Protein AF-A0A354Q698-F1 (afdb_monomer)

Structure (mmCIF, N/CA/C/O backbone):
data_AF-A0A354Q698-F1
#
_entry.id   AF-A0A354Q698-F1
#
loop_
_atom_site.group_PDB
_atom_site.id
_atom_site.type_symbol
_atom_site.label_atom_id
_atom_site.label_alt_id
_atom_site.label_comp_id
_atom_site.label_asym_id
_atom_site.label_entity_id
_atom_site.label_seq_id
_atom_site.pdbx_PDB_ins_code
_atom_site.Cartn_x
_atom_site.Cartn_y
_atom_site.Cartn_z
_atom_site.occupancy
_atom_site.B_iso_or_equiv
_atom_site.auth_seq_id
_atom_site.auth_comp_id
_atom_site.auth_asym_id
_atom_site.auth_atom_id
_atom_site.pdbx_PDB_model_num
ATOM 1 N N . ASN A 1 1 ? -22.440 -27.238 11.039 1.00 68.12 1 ASN A N 1
ATOM 2 C CA . ASN A 1 1 ? -21.129 -27.179 10.366 1.00 68.12 1 ASN A CA 1
ATOM 3 C C . ASN A 1 1 ? -21.172 -26.035 9.348 1.00 68.12 1 ASN A C 1
ATOM 5 O O . ASN A 1 1 ? -21.869 -26.179 8.350 1.00 68.12 1 ASN A O 1
ATOM 9 N N . PRO A 1 2 ? -20.559 -24.876 9.639 1.00 67.12 2 PRO A N 1
ATOM 10 C CA . PRO A 1 2 ? -20.656 -23.671 8.806 1.00 67.12 2 PRO A CA 1
ATOM 11 C C . PRO A 1 2 ? -20.076 -23.861 7.396 1.00 67.12 2 PRO A C 1
ATOM 13 O O . PRO A 1 2 ? -20.655 -23.354 6.442 1.00 67.12 2 PRO A O 1
ATOM 16 N N . LEU A 1 3 ? -19.031 -24.686 7.236 1.00 65.94 3 LEU A N 1
ATOM 17 C CA . LEU A 1 3 ? -18.494 -25.073 5.923 1.00 65.94 3 LEU A CA 1
ATOM 18 C C . LEU A 1 3 ? -19.561 -25.745 5.053 1.00 65.94 3 LEU A C 1
ATOM 20 O O . LEU A 1 3 ? -19.762 -25.379 3.899 1.00 65.94 3 LEU A O 1
ATOM 24 N N . LEU A 1 4 ? -20.270 -26.714 5.636 1.00 72.44 4 LEU A N 1
ATOM 25 C CA . LEU A 1 4 ? -21.332 -27.450 4.958 1.00 72.44 4 LEU A CA 1
ATOM 26 C C . LEU A 1 4 ? -22.454 -26.503 4.522 1.00 72.44 4 LEU A C 1
ATOM 28 O O . LEU A 1 4 ? -22.925 -26.607 3.398 1.00 72.44 4 LEU A O 1
ATOM 32 N N . TRP A 1 5 ? -22.843 -25.548 5.372 1.00 72.75 5 TRP A N 1
ATOM 33 C CA . TRP A 1 5 ? -23.867 -24.557 5.034 1.00 72.75 5 TRP A CA 1
ATOM 34 C C . TRP A 1 5 ? -23.431 -23.604 3.920 1.00 72.75 5 TRP A C 1
ATOM 36 O O . TRP A 1 5 ? -24.229 -23.342 3.026 1.00 72.75 5 TRP A O 1
ATOM 46 N N . SER A 1 6 ? -22.176 -23.147 3.911 1.00 67.81 6 SER A N 1
ATOM 47 C CA . SER A 1 6 ? -21.632 -22.325 2.821 1.00 67.81 6 SER A CA 1
ATOM 48 C C . SER A 1 6 ? -21.590 -23.086 1.495 1.00 67.81 6 SER A C 1
ATOM 50 O O . SER A 1 6 ? -21.972 -22.541 0.460 1.00 67.81 6 SER A O 1
ATOM 52 N N . ILE A 1 7 ? -21.186 -24.361 1.524 1.00 71.06 7 ILE A N 1
ATOM 53 C CA . ILE A 1 7 ? -21.183 -25.238 0.344 1.00 71.06 7 ILE A CA 1
ATOM 54 C C . ILE A 1 7 ? -22.618 -25.481 -0.143 1.00 71.06 7 ILE A C 1
ATOM 56 O O . ILE A 1 7 ? -22.879 -25.375 -1.338 1.00 71.06 7 ILE A O 1
ATOM 60 N N . LEU A 1 8 ? -23.562 -25.756 0.762 1.00 75.00 8 LEU A N 1
ATOM 61 C CA . LEU A 1 8 ? -24.971 -25.984 0.429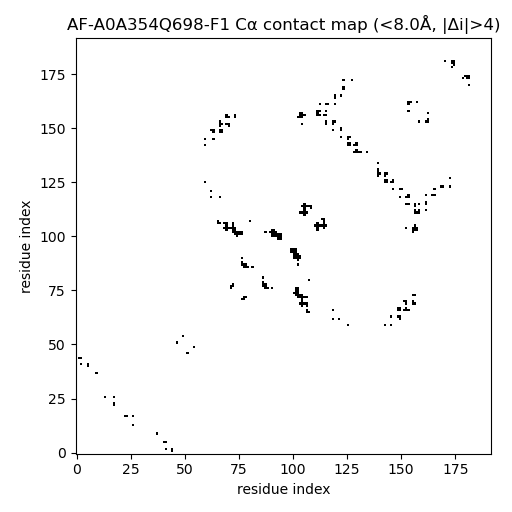 1.00 75.00 8 LEU A CA 1
ATOM 62 C C . LEU A 1 8 ? -25.652 -24.727 -0.122 1.00 75.00 8 LEU A C 1
ATOM 64 O O . LEU A 1 8 ? -26.345 -24.818 -1.131 1.00 75.00 8 LEU A O 1
ATOM 68 N N . PHE A 1 9 ? -25.436 -23.561 0.494 1.00 75.56 9 PHE A N 1
ATOM 69 C CA . PHE A 1 9 ? -25.956 -22.281 0.008 1.00 75.56 9 PHE A CA 1
ATOM 70 C C . PHE A 1 9 ? -25.432 -21.980 -1.393 1.00 75.56 9 PHE A C 1
ATOM 72 O O . PHE A 1 9 ? -26.188 -21.599 -2.282 1.00 75.56 9 PHE A O 1
ATOM 79 N N . PHE A 1 10 ? -24.141 -22.205 -1.609 1.00 69.44 10 PHE A N 1
ATOM 80 C CA . PHE A 1 10 ? -23.531 -21.982 -2.902 1.00 69.44 10 PHE A CA 1
ATOM 81 C C . PHE A 1 10 ? -24.000 -22.993 -3.962 1.00 69.44 10 PHE A C 1
ATOM 83 O O . PHE A 1 10 ? -24.302 -22.588 -5.081 1.00 69.44 10 PHE A O 1
ATOM 90 N N . MET A 1 11 ? -24.141 -24.280 -3.619 1.00 69.06 11 MET A N 1
ATOM 91 C CA . MET A 1 11 ? -24.754 -25.268 -4.516 1.00 69.06 11 MET A CA 1
ATOM 92 C C . MET A 1 11 ? -26.194 -24.880 -4.860 1.00 69.06 11 MET A C 1
ATOM 94 O O . MET A 1 11 ? -26.570 -24.932 -6.027 1.00 69.06 11 MET A O 1
ATOM 98 N N . ALA A 1 12 ? -26.980 -24.423 -3.883 1.00 75.19 12 ALA A N 1
ATOM 99 C CA . ALA A 1 12 ? -28.339 -23.947 -4.113 1.00 75.19 12 ALA A CA 1
ATOM 100 C C . ALA A 1 12 ? -28.368 -22.709 -5.023 1.00 75.19 12 ALA A C 1
ATOM 102 O O . ALA A 1 12 ? -29.171 -22.660 -5.950 1.00 75.19 12 ALA A O 1
ATOM 103 N N . ALA A 1 13 ? -27.467 -21.743 -4.822 1.00 71.62 13 ALA A N 1
ATOM 104 C CA . ALA A 1 13 ? -27.355 -20.553 -5.664 1.00 71.62 13 ALA A CA 1
ATOM 105 C C . ALA A 1 13 ? -26.894 -20.883 -7.093 1.00 71.62 13 ALA A C 1
ATOM 107 O O . ALA A 1 13 ? -27.419 -20.316 -8.048 1.00 71.62 13 ALA A O 1
ATOM 108 N N . ALA A 1 14 ? -25.959 -21.823 -7.260 1.00 68.06 14 ALA A N 1
ATOM 109 C CA . ALA A 1 14 ? -25.499 -22.285 -8.568 1.00 68.06 14 ALA A CA 1
ATOM 110 C C . ALA A 1 14 ? -26.601 -23.047 -9.322 1.00 68.06 14 ALA A C 1
ATOM 112 O O . ALA A 1 14 ? -26.811 -22.801 -10.508 1.00 68.06 14 ALA A O 1
ATOM 113 N N . VAL A 1 15 ? -27.351 -23.914 -8.632 1.00 68.62 15 VAL A N 1
ATOM 114 C CA . VAL A 1 15 ? -28.515 -24.617 -9.198 1.00 68.62 15 VAL A CA 1
ATOM 115 C C . VAL A 1 15 ? -29.622 -23.628 -9.563 1.00 68.62 15 VAL A C 1
ATOM 117 O O . VAL A 1 15 ? -30.158 -23.698 -10.662 1.00 68.62 15 VAL A O 1
ATOM 120 N N . LEU A 1 16 ? -29.933 -22.667 -8.689 1.00 69.00 16 LEU A N 1
ATOM 121 C CA . LEU A 1 16 ? -30.958 -21.651 -8.941 1.00 69.00 16 LEU A CA 1
ATOM 122 C C . LEU A 1 16 ? -30.559 -20.714 -10.088 1.00 69.00 16 LEU A C 1
ATOM 124 O O . LEU A 1 16 ? -31.382 -20.402 -10.942 1.00 69.00 16 LEU A O 1
ATOM 128 N N . SER A 1 17 ? -29.282 -20.337 -10.170 1.00 63.34 17 SER A N 1
ATOM 129 C CA . SER A 1 17 ? -28.746 -19.607 -11.319 1.00 63.34 17 SER A CA 1
ATOM 130 C C . SER A 1 17 ? -28.807 -20.432 -12.604 1.00 63.34 17 SER A C 1
ATOM 132 O O . SER A 1 17 ? -29.047 -19.856 -13.660 1.00 63.34 17 SER A O 1
ATOM 134 N N . GLY A 1 18 ? -28.589 -21.748 -12.534 1.00 61.66 18 GLY A N 1
ATOM 135 C CA . GLY A 1 18 ? -28.692 -22.652 -13.679 1.00 61.66 18 GLY A CA 1
ATOM 136 C C . GLY A 1 18 ? -30.129 -22.840 -14.166 1.00 61.66 18 GLY A C 1
ATOM 137 O O . GLY A 1 18 ? -30.358 -22.849 -15.368 1.00 61.66 18 GLY A O 1
ATOM 138 N N . LEU A 1 19 ? -31.102 -22.910 -13.251 1.00 67.12 19 LEU A N 1
ATOM 139 C CA . LEU A 1 19 ? -32.534 -23.003 -13.572 1.00 67.12 19 LEU A CA 1
ATOM 140 C C . LEU A 1 19 ? -33.084 -21.731 -14.234 1.00 67.12 19 LEU A C 1
ATOM 142 O O . LEU A 1 19 ? -34.042 -21.799 -14.998 1.00 67.12 19 LEU A O 1
ATOM 146 N N . LEU A 1 20 ? -32.500 -20.571 -13.924 1.00 69.44 20 LEU A N 1
ATOM 147 C CA . LEU A 1 20 ? -32.924 -19.273 -14.456 1.00 69.44 20 LEU A CA 1
ATOM 148 C C . LEU A 1 20 ? -32.210 -18.879 -15.759 1.00 69.44 20 LEU A C 1
ATOM 150 O O . LEU A 1 20 ? -32.550 -17.847 -16.336 1.00 69.44 20 LEU A O 1
ATOM 154 N N . ASN A 1 21 ? -31.219 -19.651 -16.216 1.00 62.91 21 ASN A N 1
ATOM 155 C CA . ASN A 1 21 ? -30.351 -19.270 -17.329 1.00 62.91 21 ASN A CA 1
ATOM 156 C C . ASN A 1 21 ? -30.400 -20.301 -18.469 1.00 62.91 21 ASN A C 1
ATOM 158 O O . ASN A 1 21 ? -30.449 -21.502 -18.235 1.00 62.91 21 ASN A O 1
ATOM 162 N N . ALA A 1 22 ? -30.366 -19.838 -19.720 1.00 60.56 22 ALA A N 1
ATOM 163 C CA . ALA A 1 22 ? -30.765 -20.634 -20.890 1.00 60.56 22 ALA A CA 1
ATOM 164 C C . ALA A 1 22 ? -29.766 -21.724 -21.357 1.00 60.56 22 ALA A C 1
ATOM 166 O O . ALA A 1 22 ? -30.077 -22.471 -22.279 1.00 60.56 22 ALA A O 1
ATOM 167 N N . TYR A 1 23 ? -28.569 -21.820 -20.766 1.00 55.94 23 TYR A N 1
ATOM 168 C CA . TYR A 1 23 ? -27.486 -22.695 -21.244 1.00 55.94 23 TYR A CA 1
ATOM 169 C C . TYR A 1 23 ? -27.226 -23.868 -20.292 1.00 55.94 23 TYR A C 1
ATOM 171 O O . TYR A 1 23 ? -26.399 -23.758 -19.400 1.00 55.94 23 TYR A O 1
ATOM 179 N N . GLU A 1 24 ? -27.907 -24.999 -20.476 1.00 56.12 24 GLU A N 1
ATOM 180 C CA . GLU A 1 24 ? -28.019 -26.099 -19.494 1.00 56.12 24 GLU A CA 1
ATOM 181 C C . GLU A 1 24 ? -26.712 -26.838 -19.100 1.00 56.12 24 GLU A C 1
ATOM 183 O O . GLU A 1 24 ? -26.696 -27.512 -18.070 1.00 56.12 24 GLU A O 1
ATOM 188 N N . THR A 1 25 ? -25.597 -26.712 -19.836 1.00 53.34 25 THR A N 1
ATOM 189 C CA . THR A 1 25 ? -24.391 -27.556 -19.626 1.00 53.34 25 THR A CA 1
ATOM 190 C C . THR A 1 25 ? -23.082 -26.821 -19.307 1.00 53.34 25 THR A C 1
ATOM 192 O O . THR A 1 25 ? -22.099 -27.471 -18.948 1.00 53.34 25 THR A O 1
ATOM 195 N N . GLU A 1 26 ? -23.028 -25.487 -19.362 1.00 55.59 26 GLU A N 1
ATOM 196 C CA . GLU A 1 26 ? -21.803 -24.722 -19.038 1.00 55.59 26 GLU A CA 1
ATOM 197 C C . GLU A 1 26 ? -21.591 -24.496 -17.527 1.00 55.59 26 GLU A C 1
ATOM 199 O O . GLU A 1 26 ? -20.538 -24.025 -17.099 1.00 55.59 26 GLU A O 1
ATOM 204 N N . HIS A 1 27 ? -22.546 -24.877 -16.679 1.00 57.53 27 HIS A N 1
ATOM 205 C CA . HIS A 1 27 ? -22.604 -24.454 -15.271 1.00 57.53 27 HIS A CA 1
ATOM 206 C C . HIS A 1 27 ? -21.523 -25.065 -14.362 1.00 57.53 27 HIS A C 1
ATOM 208 O O . HIS A 1 27 ? -21.006 -24.394 -13.467 1.00 57.53 27 HIS A O 1
ATOM 214 N N . LEU A 1 28 ? -21.098 -26.310 -14.617 1.00 56.25 28 LEU A N 1
ATOM 215 C CA . LEU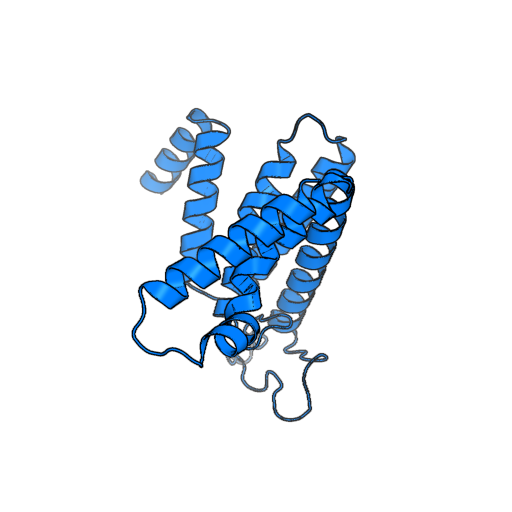 A 1 28 ? -19.938 -26.907 -13.931 1.00 56.25 28 LEU A CA 1
ATOM 216 C C . LEU A 1 28 ? -18.607 -26.293 -14.402 1.00 56.25 28 LEU A C 1
ATOM 218 O O . LEU A 1 28 ? -17.648 -26.220 -13.633 1.00 56.25 28 LEU A O 1
ATOM 222 N N . MET A 1 29 ? -18.535 -25.784 -15.635 1.00 58.03 29 MET A N 1
ATOM 223 C CA . MET A 1 29 ? -17.391 -24.982 -16.087 1.00 58.03 29 MET A CA 1
ATOM 224 C C . MET A 1 29 ?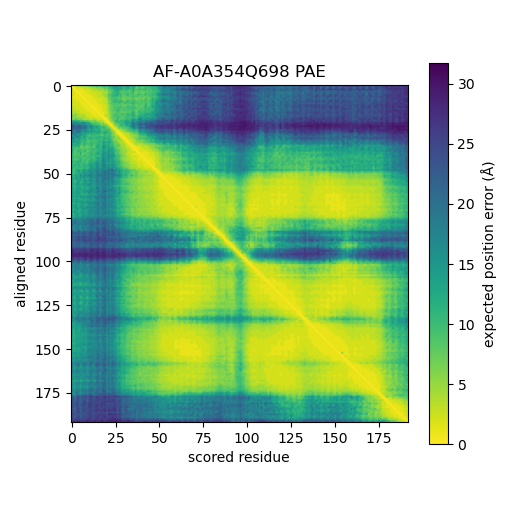 -17.443 -23.551 -15.537 1.00 58.03 29 MET A C 1
ATOM 226 O O . MET A 1 29 ? -16.388 -22.988 -15.224 1.00 58.03 29 MET A O 1
ATOM 230 N N . ALA A 1 30 ? -18.641 -22.998 -15.328 1.00 60.09 30 ALA A N 1
ATOM 231 C CA . ALA A 1 30 ? -18.855 -21.727 -14.644 1.00 60.09 30 ALA A CA 1
ATOM 232 C C . ALA A 1 30 ? -18.336 -21.777 -13.197 1.00 60.09 30 ALA A C 1
ATOM 234 O O . ALA A 1 30 ? -17.797 -20.793 -12.703 1.00 60.09 30 ALA A O 1
ATOM 235 N N . LEU A 1 31 ? -18.404 -22.933 -12.531 1.00 58.97 31 LEU A N 1
ATOM 236 C CA . LEU A 1 31 ? -17.793 -23.162 -11.214 1.00 58.97 31 LEU A CA 1
ATOM 237 C C . LEU A 1 31 ? -16.264 -23.027 -11.231 1.00 58.97 31 LEU A C 1
ATOM 239 O O . LEU A 1 31 ? -15.687 -22.377 -10.359 1.00 58.97 31 LEU A O 1
ATOM 243 N N . ARG A 1 32 ? -15.605 -23.582 -12.257 1.00 61.59 32 ARG A N 1
ATOM 244 C CA . ARG A 1 32 ? -14.153 -23.439 -12.460 1.00 61.59 32 ARG A CA 1
ATOM 245 C C . ARG A 1 32 ? -13.757 -21.986 -12.731 1.00 61.59 32 ARG A C 1
ATOM 247 O O . ARG A 1 32 ? -12.709 -21.544 -12.270 1.00 61.59 32 ARG A O 1
ATOM 254 N N . THR A 1 33 ? -14.567 -21.242 -13.480 1.00 62.66 33 THR A N 1
ATOM 255 C CA . THR A 1 33 ? -14.280 -19.839 -13.833 1.00 62.66 33 THR A CA 1
ATOM 256 C C . THR A 1 33 ? -14.651 -18.855 -12.721 1.00 62.66 33 THR A C 1
ATOM 258 O O . THR A 1 33 ? -13.935 -17.874 -12.521 1.00 62.66 33 THR A O 1
ATOM 261 N N . ASN A 1 34 ? -15.686 -19.145 -11.930 1.00 67.25 34 ASN A N 1
ATOM 262 C CA . ASN A 1 34 ? -16.191 -18.284 -10.858 1.00 67.25 34 ASN A CA 1
ATOM 263 C C . ASN A 1 34 ? -15.747 -18.718 -9.454 1.00 67.25 34 ASN A C 1
ATOM 265 O O . ASN A 1 34 ? -16.360 -18.324 -8.463 1.00 67.25 34 ASN A O 1
ATOM 269 N N . TRP A 1 35 ? -14.647 -19.469 -9.332 1.00 68.69 35 TRP A N 1
ATOM 270 C CA . TRP A 1 35 ? -14.072 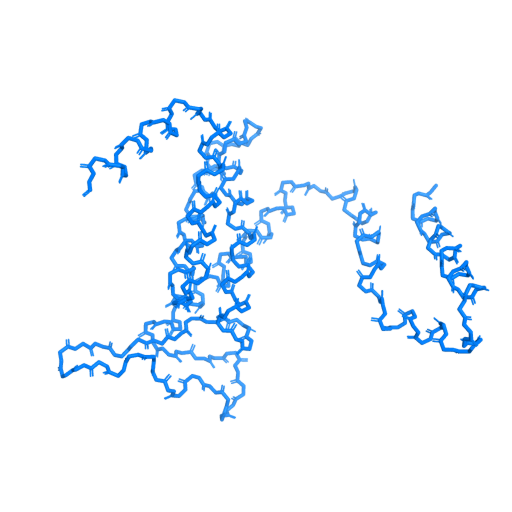-19.866 -8.036 1.00 68.69 35 TRP A CA 1
ATOM 271 C C . TRP A 1 35 ? -13.825 -18.671 -7.094 1.00 68.69 35 TRP A C 1
ATOM 273 O O . TRP A 1 35 ? -13.849 -18.811 -5.875 1.00 68.69 35 TRP A O 1
ATOM 283 N N . ARG A 1 36 ? -13.653 -17.466 -7.653 1.00 72.19 36 ARG A N 1
ATOM 284 C CA . ARG A 1 36 ? -13.525 -16.205 -6.909 1.00 72.19 36 ARG A CA 1
ATOM 285 C C . ARG A 1 36 ? -14.780 -15.821 -6.116 1.00 72.19 36 ARG A C 1
ATOM 287 O O . ARG A 1 36 ? -14.645 -15.076 -5.158 1.00 72.19 36 ARG A O 1
ATOM 294 N N . LEU A 1 37 ? -15.968 -16.314 -6.482 1.00 71.69 37 LEU A N 1
ATOM 295 C CA . LEU A 1 37 ? -17.207 -16.134 -5.706 1.00 71.69 37 LEU A CA 1
ATOM 296 C C . LEU A 1 37 ? -17.274 -17.088 -4.506 1.00 71.69 37 LEU A C 1
ATOM 298 O O . LEU A 1 37 ? -17.845 -16.753 -3.475 1.00 71.69 37 LEU A O 1
ATOM 302 N N . LEU A 1 38 ? -16.661 -18.266 -4.638 1.00 69.81 38 LEU A N 1
ATOM 303 C CA . LEU A 1 38 ? -16.529 -19.259 -3.572 1.00 69.81 38 LEU A CA 1
ATOM 304 C C . LEU A 1 38 ? -15.452 -18.890 -2.559 1.00 69.81 38 LEU A C 1
ATOM 306 O O . LEU A 1 38 ? -15.579 -19.192 -1.373 1.00 69.81 38 LEU A O 1
ATOM 310 N N . LEU A 1 39 ? -14.386 -18.251 -3.037 1.00 73.88 39 LEU A N 1
ATOM 311 C CA . LEU A 1 39 ? -13.205 -17.956 -2.243 1.00 73.88 39 LEU A CA 1
ATOM 312 C C . LEU A 1 39 ? -13.519 -17.190 -0.941 1.00 73.88 39 LEU A C 1
ATOM 314 O O . LEU A 1 39 ? -13.025 -17.629 0.091 1.00 73.88 39 LEU A O 1
ATOM 318 N N . PRO A 1 40 ? -14.358 -16.131 -0.914 1.00 74.62 40 PRO A N 1
ATOM 319 C CA . PRO A 1 40 ? -14.693 -15.422 0.320 1.00 74.62 40 PRO A CA 1
ATOM 320 C C . PRO A 1 40 ? -15.425 -16.301 1.336 1.00 74.62 40 PRO A C 1
ATOM 322 O O . PRO A 1 40 ? -15.171 -16.182 2.527 1.00 74.62 40 PRO A O 1
ATOM 325 N N . LEU A 1 41 ? -16.305 -17.201 0.879 1.00 74.00 41 LEU A N 1
ATOM 326 C CA . LEU A 1 41 ? -17.065 -18.108 1.749 1.00 74.00 41 LEU A CA 1
ATOM 327 C C . LEU A 1 41 ? -16.168 -19.193 2.354 1.00 74.00 41 LEU A C 1
ATOM 329 O O . LEU A 1 41 ? -16.289 -19.511 3.535 1.00 74.00 41 LEU A O 1
ATOM 333 N N . LEU A 1 42 ? -15.256 -19.743 1.550 1.00 73.75 42 LEU A N 1
ATOM 334 C CA . LEU A 1 42 ? -14.253 -20.708 2.003 1.00 73.75 42 LEU A CA 1
ATOM 335 C C . LEU A 1 42 ? -13.259 -20.061 2.968 1.00 73.75 42 LEU A C 1
ATOM 337 O O . LEU A 1 42 ? -12.996 -20.610 4.036 1.00 73.75 42 LEU A O 1
ATOM 341 N N . LEU A 1 43 ? -12.761 -18.872 2.620 1.00 76.62 43 LEU A N 1
ATOM 342 C CA . LEU A 1 43 ? -11.888 -18.087 3.485 1.00 76.62 43 LEU A CA 1
ATOM 343 C C . LEU A 1 43 ? -12.586 -17.743 4.795 1.00 76.62 43 LEU A C 1
ATOM 345 O O . LEU A 1 43 ? -11.974 -17.935 5.828 1.00 76.62 43 LEU A O 1
ATOM 349 N N . ALA A 1 44 ? -13.852 -17.316 4.793 1.00 75.69 44 ALA A N 1
ATOM 350 C CA . ALA A 1 44 ? -14.569 -16.979 6.024 1.00 75.69 44 ALA A CA 1
ATOM 351 C C . ALA A 1 44 ? -14.614 -18.144 7.026 1.00 75.69 44 ALA A C 1
ATOM 353 O O . ALA A 1 44 ? -14.525 -17.921 8.227 1.00 75.69 44 ALA A O 1
ATOM 354 N N . VAL A 1 45 ? -14.718 -19.383 6.539 1.00 76.06 45 VAL A N 1
ATOM 355 C CA . VAL A 1 45 ? -14.703 -20.569 7.405 1.00 76.06 45 VAL A CA 1
ATOM 356 C C . VAL A 1 45 ? -13.291 -20.904 7.873 1.00 76.06 45 VAL A C 1
ATOM 358 O O . VAL A 1 45 ? -13.102 -21.170 9.052 1.00 76.06 45 VAL A O 1
ATOM 361 N N . ILE A 1 46 ? -12.301 -20.866 6.978 1.00 78.75 46 ILE A N 1
ATOM 362 C CA . ILE A 1 46 ? -10.896 -21.126 7.337 1.00 78.75 46 ILE A CA 1
ATOM 363 C C . ILE A 1 46 ? -10.388 -20.075 8.334 1.00 78.75 46 ILE A C 1
ATOM 365 O O . ILE A 1 46 ? -9.645 -20.398 9.251 1.00 78.75 46 ILE A O 1
ATOM 369 N N . LEU A 1 47 ? -10.805 -18.823 8.157 1.00 79.12 47 LEU A N 1
ATOM 370 C CA . LEU A 1 47 ? -10.418 -17.686 8.982 1.00 79.12 47 LEU A CA 1
ATOM 371 C C . LEU A 1 47 ? -11.132 -17.654 10.336 1.00 79.12 47 LEU A C 1
ATOM 373 O O . LEU A 1 47 ? -10.638 -16.981 11.229 1.00 79.12 47 LEU A O 1
ATOM 377 N N . ALA A 1 48 ? -12.248 -18.372 10.512 1.00 79.75 48 ALA A N 1
ATOM 378 C CA . ALA A 1 48 ? -13.000 -18.372 11.770 1.00 79.75 48 ALA A CA 1
ATOM 379 C C . ALA A 1 48 ? -12.200 -18.947 12.951 1.00 79.75 48 ALA A C 1
ATOM 381 O O . ALA A 1 48 ? -12.423 -18.550 14.091 1.00 79.75 48 ALA A O 1
ATOM 382 N N . ASP A 1 49 ? -11.266 -19.856 12.663 1.00 81.94 49 ASP A N 1
ATOM 383 C CA . ASP A 1 49 ? -10.415 -20.509 13.662 1.00 81.94 49 ASP A CA 1
ATOM 384 C C . ASP A 1 49 ? -8.996 -19.905 13.717 1.00 81.94 49 ASP A C 1
ATOM 386 O O . ASP A 1 49 ? -8.143 -20.387 14.464 1.00 81.94 49 ASP A O 1
ATOM 390 N N . ILE A 1 50 ? -8.712 -18.876 12.907 1.00 85.25 50 ILE A N 1
ATOM 391 C CA . ILE A 1 50 ? -7.393 -18.241 12.818 1.00 85.25 50 ILE A CA 1
ATOM 392 C C . ILE A 1 50 ? -7.369 -16.985 13.685 1.00 85.25 50 ILE A C 1
ATOM 394 O O . ILE A 1 50 ? -8.298 -16.183 13.676 1.00 85.25 50 ILE A O 1
ATOM 398 N N . ASP A 1 51 ? -6.258 -16.788 14.391 1.00 86.62 51 ASP A N 1
ATOM 399 C CA . ASP A 1 51 ? -6.006 -15.557 15.128 1.00 86.62 51 ASP A CA 1
ATOM 400 C C . ASP A 1 51 ? -5.961 -14.349 14.173 1.00 86.62 51 ASP A C 1
ATOM 402 O O . ASP A 1 51 ? -5.098 -14.244 13.293 1.00 86.62 51 ASP A O 1
ATOM 406 N N . GLU A 1 52 ? -6.927 -13.441 14.332 1.00 83.31 52 GLU A N 1
ATOM 407 C CA . GLU A 1 52 ? -7.090 -12.273 13.464 1.00 83.31 52 GLU A CA 1
ATOM 408 C C . GLU A 1 52 ? -5.862 -11.350 13.506 1.00 83.31 52 GLU A C 1
ATOM 410 O O . GLU A 1 52 ? -5.462 -10.803 12.475 1.00 83.31 52 GLU A O 1
ATOM 415 N N . GLU A 1 53 ? -5.231 -11.188 14.674 1.00 83.56 53 GLU A N 1
ATOM 416 C CA . GLU A 1 53 ? -4.056 -10.329 14.852 1.00 83.56 53 GLU A CA 1
ATOM 417 C C . GLU A 1 53 ? -2.839 -10.887 14.111 1.00 83.56 53 GLU A C 1
ATOM 419 O O . GLU A 1 53 ? -2.152 -10.147 13.392 1.00 83.56 53 GLU A O 1
ATOM 424 N N . GLN A 1 54 ? -2.610 -12.194 14.201 1.00 86.69 54 GLN A N 1
ATOM 425 C CA . GLN A 1 54 ? -1.549 -12.874 13.473 1.00 86.69 54 GLN A CA 1
ATOM 426 C C . GLN A 1 54 ? -1.792 -12.823 11.962 1.00 86.69 54 GLN A C 1
ATOM 428 O O . GLN A 1 54 ? -0.869 -12.507 11.204 1.00 86.69 54 GLN A O 1
ATOM 433 N N . LEU A 1 55 ? -3.024 -13.080 11.514 1.00 88.75 55 LEU A N 1
ATOM 434 C CA . LEU A 1 55 ? -3.398 -13.002 10.102 1.00 88.75 55 LEU A CA 1
ATOM 435 C C . LEU A 1 55 ? -3.107 -11.615 9.523 1.00 88.75 55 LEU A C 1
ATOM 437 O O . LEU A 1 55 ? -2.456 -11.492 8.481 1.00 88.75 55 LEU A O 1
ATOM 441 N N . LEU A 1 56 ? -3.584 -10.570 10.199 1.00 88.50 56 LEU A N 1
ATOM 442 C CA . LEU A 1 56 ? -3.400 -9.187 9.769 1.00 88.50 56 LEU A CA 1
ATOM 443 C C . LEU A 1 56 ? -1.928 -8.784 9.796 1.00 88.50 56 LEU A C 1
ATOM 445 O O . LEU A 1 56 ? -1.464 -8.128 8.866 1.00 88.50 56 LEU A O 1
ATOM 449 N N . SER A 1 57 ? -1.174 -9.225 10.803 1.00 88.19 57 SER A N 1
ATOM 450 C CA . SER A 1 57 ? 0.268 -8.977 10.891 1.00 88.19 57 SER A CA 1
ATOM 451 C C . SER A 1 57 ? 1.026 -9.601 9.717 1.00 88.19 57 SER A C 1
ATOM 453 O O . SER A 1 57 ? 1.850 -8.933 9.089 1.00 88.19 57 SER A O 1
ATOM 455 N N . VAL A 1 58 ? 0.715 -10.852 9.361 1.00 91.88 58 VAL A N 1
ATOM 456 C CA . VAL A 1 58 ? 1.301 -11.523 8.189 1.00 91.88 58 VAL A CA 1
ATOM 457 C C . VAL A 1 58 ? 0.913 -10.792 6.905 1.00 91.88 58 VAL A C 1
ATOM 459 O O . VAL A 1 58 ? 1.776 -10.500 6.073 1.00 91.88 58 VAL A O 1
ATOM 462 N N . PHE A 1 59 ? -0.364 -10.440 6.755 1.00 92.88 59 PHE A N 1
ATOM 463 C CA . PHE A 1 59 ? -0.851 -9.698 5.596 1.00 92.88 59 PHE A CA 1
ATOM 464 C C . PHE A 1 59 ? -0.146 -8.340 5.445 1.00 92.88 59 PHE A C 1
ATOM 466 O O . PHE A 1 59 ? 0.351 -8.024 4.363 1.00 92.88 59 PHE A O 1
ATOM 473 N N . PHE A 1 60 ? -0.018 -7.562 6.521 1.00 93.75 60 PHE A N 1
ATOM 474 C CA . PHE A 1 60 ? 0.690 -6.279 6.507 1.00 93.75 60 PHE A CA 1
ATOM 475 C C . PHE A 1 60 ? 2.186 -6.433 6.252 1.00 93.75 60 PHE A C 1
ATOM 477 O O . PHE A 1 60 ? 2.761 -5.595 5.556 1.00 93.75 60 PHE A O 1
ATOM 484 N N . GLY A 1 61 ? 2.797 -7.522 6.720 1.00 94.75 61 GLY A N 1
ATOM 485 C CA . GLY A 1 61 ? 4.158 -7.897 6.344 1.00 94.75 61 GLY A CA 1
ATOM 486 C C . GLY A 1 61 ? 4.308 -8.058 4.829 1.00 94.75 61 GLY A C 1
ATOM 487 O O . GLY A 1 61 ? 5.195 -7.451 4.228 1.00 94.75 61 GLY A O 1
ATOM 488 N N . PHE A 1 62 ? 3.402 -8.790 4.173 1.00 95.56 62 PHE A N 1
ATOM 489 C CA . PHE A 1 62 ? 3.416 -8.918 2.710 1.00 95.56 62 PHE A CA 1
ATOM 490 C C . PHE A 1 62 ? 3.172 -7.587 1.997 1.00 95.56 62 PHE A C 1
ATOM 492 O O . PHE A 1 62 ? 3.878 -7.269 1.039 1.00 95.56 62 PHE A O 1
ATOM 499 N N . VAL A 1 63 ? 2.215 -6.785 2.468 1.00 96.25 63 VAL A N 1
ATOM 500 C CA . VAL A 1 63 ? 1.945 -5.450 1.910 1.00 96.25 63 VAL A CA 1
ATOM 501 C C . VAL A 1 63 ? 3.185 -4.553 2.015 1.00 96.25 63 VAL A C 1
ATOM 503 O O . VAL A 1 63 ? 3.532 -3.873 1.047 1.00 96.25 63 VAL A O 1
ATOM 506 N N . MET A 1 64 ? 3.898 -4.593 3.144 1.00 96.75 64 MET A N 1
ATOM 507 C CA . MET A 1 64 ? 5.160 -3.877 3.340 1.00 96.75 64 MET A CA 1
ATOM 508 C C . MET A 1 64 ? 6.226 -4.334 2.340 1.00 96.75 64 MET A C 1
ATOM 510 O O . MET A 1 64 ? 6.827 -3.490 1.680 1.00 96.75 64 MET A O 1
ATOM 514 N N . LEU A 1 65 ? 6.441 -5.645 2.183 1.00 96.06 65 LEU A N 1
ATOM 515 C CA . LEU A 1 65 ? 7.429 -6.189 1.241 1.00 96.06 65 LEU A CA 1
ATOM 516 C C . LEU A 1 65 ? 7.122 -5.797 -0.210 1.00 96.06 65 LEU A C 1
ATOM 518 O O . LEU A 1 65 ? 8.014 -5.358 -0.937 1.00 96.06 65 LEU A O 1
ATOM 522 N N . ILE A 1 66 ? 5.854 -5.900 -0.616 1.00 94.94 66 ILE A N 1
ATOM 523 C CA . ILE A 1 66 ? 5.386 -5.483 -1.945 1.00 94.94 66 ILE A CA 1
ATOM 524 C C . ILE A 1 66 ? 5.641 -3.986 -2.159 1.00 94.94 66 ILE A C 1
ATOM 526 O O . ILE A 1 66 ? 6.103 -3.591 -3.232 1.00 94.94 66 ILE A O 1
ATOM 530 N N . SER A 1 67 ? 5.376 -3.164 -1.140 1.00 96.44 67 SER A N 1
ATOM 531 C CA . SER A 1 67 ? 5.611 -1.720 -1.189 1.00 96.44 67 SER A CA 1
ATOM 532 C C . SER A 1 67 ? 7.100 -1.378 -1.298 1.00 96.44 67 SER A C 1
ATOM 534 O O . SER A 1 67 ? 7.494 -0.614 -2.178 1.00 96.44 67 SER A O 1
ATOM 536 N N . ILE A 1 68 ? 7.951 -1.996 -0.470 1.00 96.56 68 ILE A N 1
ATOM 537 C CA . ILE A 1 68 ? 9.414 -1.832 -0.522 1.00 96.56 68 ILE A CA 1
ATOM 538 C C . ILE A 1 68 ? 9.937 -2.184 -1.909 1.00 96.56 68 ILE A C 1
ATOM 540 O O . ILE A 1 68 ? 10.728 -1.433 -2.475 1.00 96.56 68 ILE A O 1
ATOM 544 N N . TYR A 1 69 ? 9.466 -3.289 -2.484 1.00 95.06 69 TYR A N 1
ATOM 545 C CA . TYR A 1 69 ? 9.888 -3.686 -3.818 1.00 95.06 69 TYR A CA 1
ATOM 546 C C . TYR A 1 69 ? 9.492 -2.652 -4.884 1.00 95.06 69 TYR A C 1
ATOM 548 O O . TYR A 1 69 ? 10.312 -2.301 -5.731 1.00 95.06 69 TYR A O 1
ATOM 556 N N . GLY A 1 70 ? 8.282 -2.089 -4.807 1.00 93.31 70 GLY A N 1
ATOM 557 C CA . GLY A 1 70 ? 7.870 -0.994 -5.688 1.00 93.31 70 GLY A CA 1
ATOM 558 C C . GLY A 1 70 ? 8.680 0.296 -5.495 1.00 93.31 70 GLY A C 1
ATOM 559 O O . GLY A 1 70 ? 8.968 0.981 -6.475 1.00 93.31 70 GLY A O 1
ATOM 560 N N . ILE A 1 71 ? 9.103 0.610 -4.266 1.00 94.81 71 ILE A N 1
ATOM 561 C CA . ILE A 1 71 ? 9.990 1.750 -3.969 1.00 94.81 71 ILE A CA 1
ATOM 562 C C . ILE A 1 71 ? 11.382 1.526 -4.571 1.00 94.81 71 ILE A C 1
ATOM 564 O O . ILE A 1 71 ? 11.933 2.424 -5.205 1.00 94.81 71 ILE A O 1
ATOM 568 N N . ILE A 1 72 ? 11.944 0.323 -4.422 1.00 92.94 72 ILE A N 1
ATOM 569 C CA . ILE A 1 72 ? 13.228 -0.038 -5.038 1.00 92.94 72 ILE A CA 1
ATOM 570 C C . ILE A 1 72 ? 13.126 0.086 -6.561 1.00 92.94 72 ILE A C 1
ATOM 572 O O . ILE A 1 72 ? 13.986 0.721 -7.172 1.00 92.94 72 ILE A O 1
ATOM 576 N N . GLN A 1 73 ? 12.060 -0.449 -7.167 1.00 91.81 73 GLN A N 1
ATOM 577 C CA . GLN A 1 73 ? 11.793 -0.310 -8.602 1.00 91.81 73 GLN A CA 1
ATOM 578 C C . GLN A 1 73 ? 11.756 1.154 -9.041 1.00 91.81 73 GLN A C 1
ATOM 580 O O . GLN A 1 73 ? 12.349 1.479 -10.062 1.00 91.81 73 GLN A O 1
ATOM 585 N N . TYR A 1 74 ? 11.116 2.038 -8.274 1.00 90.62 74 TYR A N 1
ATOM 586 C CA . TYR A 1 74 ? 11.030 3.461 -8.604 1.00 90.62 74 TYR A CA 1
ATOM 587 C C . TYR A 1 74 ? 12.403 4.133 -8.740 1.00 90.62 74 TYR A C 1
ATOM 589 O O . TYR A 1 74 ? 12.624 4.867 -9.703 1.00 90.62 74 TYR A O 1
ATOM 597 N N . PHE A 1 75 ? 13.331 3.850 -7.818 1.00 89.12 75 PHE A N 1
ATOM 598 C CA . PHE A 1 75 ? 14.665 4.464 -7.813 1.00 89.12 75 PHE A CA 1
ATOM 599 C C . PHE A 1 75 ? 15.686 3.767 -8.715 1.00 89.12 75 PHE A C 1
ATOM 601 O O . PHE A 1 75 ? 16.602 4.415 -9.210 1.00 89.12 75 PHE A O 1
ATOM 608 N N . THR A 1 76 ? 15.579 2.449 -8.882 1.00 86.06 76 THR A N 1
ATOM 609 C CA . THR A 1 76 ? 16.634 1.638 -9.523 1.00 86.06 76 THR A CA 1
ATOM 610 C C . THR A 1 76 ? 16.220 1.027 -10.856 1.00 86.06 76 THR A C 1
ATOM 612 O O . THR A 1 76 ? 17.076 0.560 -11.600 1.00 86.06 76 THR A O 1
ATOM 615 N N . GLY A 1 77 ? 14.918 0.960 -11.141 1.00 83.00 77 GLY A N 1
ATOM 616 C CA . GLY A 1 77 ? 14.375 0.180 -12.253 1.00 83.00 77 GLY A CA 1
ATOM 617 C C . GLY A 1 77 ? 14.500 -1.341 -12.075 1.00 83.00 77 GLY A C 1
ATOM 618 O O . GLY A 1 77 ? 14.153 -2.083 -12.990 1.00 83.00 77 GLY A O 1
ATOM 619 N N . ALA A 1 78 ? 14.975 -1.832 -10.921 1.00 84.62 78 ALA A N 1
ATOM 620 C CA . ALA A 1 78 ? 15.264 -3.249 -10.718 1.00 84.62 78 ALA A CA 1
ATOM 621 C C . ALA A 1 78 ? 13.999 -4.124 -10.762 1.00 84.62 78 ALA A C 1
ATOM 623 O O . ALA A 1 78 ? 13.151 -4.073 -9.873 1.00 84.62 78 ALA A O 1
ATOM 624 N N . ASP A 1 79 ? 13.899 -4.990 -11.771 1.00 84.56 79 ASP A N 1
ATOM 625 C CA . ASP A 1 79 ? 12.753 -5.881 -11.987 1.00 84.56 79 ASP A CA 1
ATOM 626 C C . ASP A 1 79 ? 13.170 -7.363 -11.902 1.00 84.56 79 ASP A C 1
ATOM 628 O O . ASP A 1 79 ? 13.090 -8.114 -12.870 1.00 84.56 79 ASP A O 1
ATOM 632 N N . TRP A 1 80 ? 13.673 -7.774 -10.728 1.00 84.06 80 TRP A N 1
ATOM 633 C CA . TRP A 1 80 ? 14.202 -9.128 -10.482 1.00 84.06 80 TRP A CA 1
ATOM 634 C C . TRP A 1 80 ? 13.181 -10.261 -10.599 1.00 84.06 80 TRP A C 1
ATOM 636 O O . TRP A 1 80 ? 13.558 -11.389 -10.897 1.00 84.06 80 TRP A O 1
ATOM 646 N N . LEU A 1 81 ? 11.903 -9.991 -10.323 1.00 82.44 81 LEU A N 1
ATOM 647 C CA . LEU A 1 81 ? 10.868 -11.030 -10.306 1.00 82.44 81 LEU A CA 1
ATOM 648 C C . LEU A 1 81 ? 10.351 -11.377 -11.703 1.00 82.44 81 LEU A C 1
ATOM 650 O O . LEU A 1 81 ? 9.511 -12.270 -11.836 1.00 82.44 81 LEU A O 1
ATOM 654 N N . ARG A 1 82 ? 10.816 -10.677 -12.742 1.00 80.62 82 ARG A N 1
ATOM 655 C CA . ARG A 1 82 ? 10.281 -10.824 -14.088 1.00 80.62 82 ARG A CA 1
ATOM 656 C C . ARG A 1 82 ? 11.281 -11.461 -15.060 1.00 80.62 82 ARG A C 1
ATOM 658 O O . ARG A 1 82 ? 12.464 -11.122 -15.011 1.00 80.62 82 ARG A O 1
ATOM 665 N N . PRO A 1 83 ? 10.809 -12.339 -15.973 1.00 80.31 83 PRO A N 1
ATOM 666 C CA . PRO A 1 83 ? 11.647 -12.910 -17.020 1.00 80.31 83 PRO A CA 1
ATOM 667 C C . PRO A 1 83 ? 12.354 -11.849 -17.869 1.00 80.31 83 PRO A C 1
ATOM 669 O O . PRO A 1 83 ? 11.838 -10.742 -18.075 1.00 80.31 83 PRO A O 1
ATOM 672 N N . GLU A 1 84 ? 13.519 -12.221 -18.398 1.00 73.50 84 GLU A N 1
ATOM 673 C CA . GLU A 1 84 ? 14.293 -11.382 -19.313 1.00 73.50 84 GLU A CA 1
ATOM 674 C C . GLU A 1 84 ? 13.437 -10.936 -20.513 1.00 73.50 84 GLU A C 1
ATOM 676 O O . GLU A 1 84 ? 12.652 -11.705 -21.068 1.00 73.50 84 GLU A O 1
ATOM 681 N N . GLY A 1 85 ? 13.543 -9.655 -20.881 1.00 66.62 85 GLY A N 1
ATOM 682 C CA . GLY A 1 85 ? 12.773 -9.046 -21.974 1.00 66.62 85 GLY A CA 1
ATOM 683 C C . GLY A 1 85 ? 11.433 -8.406 -21.581 1.00 66.62 85 GLY A C 1
ATOM 684 O O . GLY A 1 85 ? 10.880 -7.655 -22.381 1.00 66.62 85 GLY A O 1
ATOM 685 N N . GLN A 1 86 ? 10.921 -8.621 -20.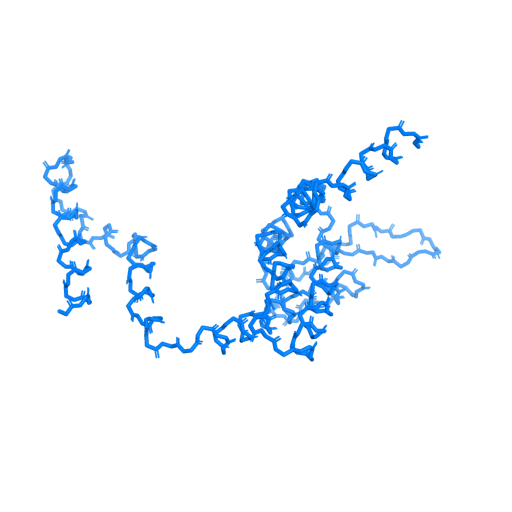361 1.00 66.88 86 GLN A N 1
ATOM 686 C CA . GLN A 1 86 ? 9.697 -7.953 -19.866 1.00 66.88 86 GLN A CA 1
ATOM 687 C C . GLN A 1 86 ? 9.945 -6.952 -18.715 1.00 66.88 86 GLN A C 1
ATOM 689 O O . GLN A 1 86 ? 9.000 -6.444 -18.093 1.00 66.88 86 GLN A O 1
ATOM 694 N N . GLN A 1 87 ? 11.214 -6.697 -18.401 1.00 72.25 87 GLN A N 1
ATOM 695 C CA . GLN A 1 87 ? 11.656 -5.827 -17.309 1.00 72.25 87 GLN A CA 1
ATOM 696 C C . GLN A 1 87 ? 11.322 -4.346 -17.571 1.00 72.25 87 GLN A C 1
ATOM 698 O O . GLN A 1 87 ? 10.983 -3.949 -18.686 1.00 72.25 87 GLN A O 1
ATOM 703 N N . LEU A 1 88 ? 11.395 -3.516 -16.528 1.00 64.81 88 LEU A N 1
ATOM 704 C CA . LEU A 1 88 ? 11.265 -2.057 -16.615 1.00 64.81 88 LEU A CA 1
ATOM 705 C C . LEU A 1 88 ? 12.443 -1.447 -17.397 1.00 64.81 88 LEU A C 1
ATOM 707 O O . LEU A 1 88 ? 13.412 -0.981 -16.813 1.00 64.81 88 LEU A O 1
ATOM 711 N N . THR A 1 89 ? 12.370 -1.449 -18.726 1.00 61.03 89 THR A N 1
ATOM 712 C CA . THR A 1 89 ? 13.442 -0.918 -19.588 1.00 61.03 89 THR A CA 1
ATOM 713 C C . THR A 1 89 ? 13.279 0.567 -19.910 1.00 61.03 89 THR A C 1
ATOM 715 O O . THR A 1 89 ? 14.255 1.231 -20.249 1.00 61.03 89 THR A O 1
ATOM 718 N N . THR A 1 90 ? 12.066 1.111 -19.782 1.00 65.69 90 THR A N 1
ATOM 719 C CA . THR A 1 90 ? 11.762 2.513 -20.095 1.00 65.69 90 THR A CA 1
ATOM 720 C C . THR A 1 90 ? 11.517 3.324 -18.819 1.00 65.69 90 THR A C 1
ATOM 722 O O . THR A 1 90 ? 10.565 3.014 -18.090 1.00 65.69 90 THR A O 1
ATOM 725 N N . PRO A 1 91 ? 12.318 4.367 -18.540 1.00 75.00 91 PRO A N 1
ATOM 726 C CA . PRO A 1 91 ? 12.058 5.268 -17.423 1.00 75.00 91 PRO A CA 1
ATOM 727 C C . PRO A 1 91 ? 10.801 6.110 -17.682 1.00 75.00 91 PRO A C 1
ATOM 729 O O . PRO A 1 91 ? 10.487 6.441 -18.824 1.00 75.00 91 PRO A O 1
ATOM 732 N N . PHE A 1 92 ? 10.077 6.455 -16.615 1.00 69.69 92 PHE A N 1
ATOM 733 C CA . PHE A 1 92 ? 8.911 7.344 -16.683 1.00 69.69 92 PHE A CA 1
ATOM 734 C C . PHE A 1 92 ? 9.327 8.792 -16.943 1.00 69.69 92 PHE A C 1
ATOM 736 O O . PHE A 1 92 ? 8.722 9.480 -17.760 1.00 69.69 92 PHE A O 1
ATOM 743 N N . SER A 1 93 ? 10.381 9.235 -16.259 1.00 71.62 93 SER A N 1
ATOM 744 C CA . SER A 1 93 ? 11.093 10.463 -16.587 1.00 71.62 93 SER A CA 1
ATOM 745 C C . SER A 1 93 ? 12.520 10.073 -16.926 1.00 71.62 93 SER A C 1
ATOM 747 O O . SER A 1 93 ? 13.269 9.606 -16.064 1.00 71.62 93 SER A O 1
ATOM 749 N N . SER A 1 94 ? 12.882 10.212 -18.199 1.00 59.16 94 SER A N 1
ATOM 750 C CA . SER A 1 94 ? 14.278 10.245 -18.614 1.00 59.16 94 SER A CA 1
ATOM 751 C C . SER A 1 94 ? 14.854 11.544 -18.060 1.00 59.16 94 SER A C 1
ATOM 753 O O . SER A 1 94 ? 14.637 12.602 -18.650 1.00 59.16 94 SER A O 1
ATOM 755 N N . GLY A 1 95 ? 15.469 11.476 -16.880 1.00 55.75 95 GLY A N 1
ATOM 756 C CA . GLY A 1 95 ? 16.019 12.650 -16.211 1.00 55.75 95 GLY A CA 1
ATOM 757 C C . GLY A 1 95 ? 16.903 13.477 -17.148 1.00 55.75 95 GLY A C 1
ATOM 758 O O . GLY A 1 95 ? 17.525 12.956 -18.079 1.00 55.75 95 GLY A O 1
ATOM 759 N N . THR A 1 96 ? 16.938 14.789 -16.931 1.00 54.34 96 THR A N 1
ATOM 760 C CA . THR A 1 96 ? 17.964 15.651 -17.530 1.00 54.34 96 THR A CA 1
ATOM 761 C C . THR A 1 96 ? 19.340 15.263 -16.979 1.00 54.34 96 THR A C 1
ATOM 763 O O . THR A 1 96 ? 19.439 14.496 -16.027 1.00 54.34 96 THR A O 1
ATOM 766 N N . SER A 1 97 ? 20.429 15.790 -17.546 1.00 54.62 97 SER A N 1
ATOM 767 C CA . SER A 1 97 ? 21.825 15.482 -17.167 1.00 54.62 97 SER A CA 1
ATOM 768 C C . SER A 1 97 ? 22.178 15.640 -15.672 1.00 54.62 97 SER A C 1
ATOM 770 O O . SER A 1 97 ? 23.289 15.302 -15.271 1.00 54.62 97 SER A O 1
ATOM 772 N N . THR A 1 98 ? 21.251 16.142 -14.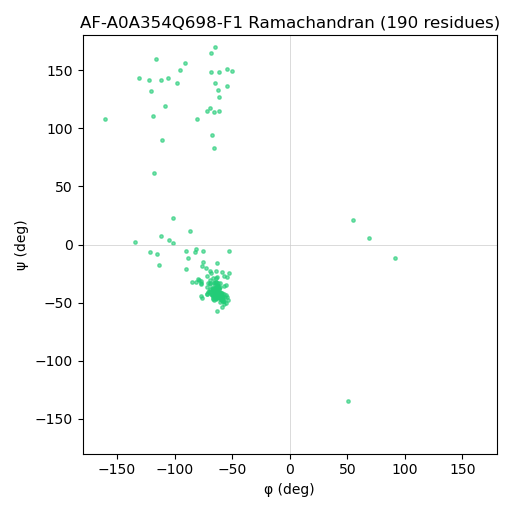853 1.00 57.12 98 THR A N 1
ATOM 773 C CA . THR A 1 98 ? 21.357 16.360 -13.407 1.00 57.12 98 THR A CA 1
ATOM 774 C C . THR A 1 98 ? 20.393 15.512 -12.562 1.00 57.12 98 THR A C 1
ATOM 776 O O . THR A 1 98 ? 20.517 15.531 -11.341 1.00 57.12 98 THR A O 1
ATOM 779 N N . GLU A 1 99 ? 19.444 14.781 -13.158 1.00 62.75 99 GLU A N 1
ATOM 780 C CA . GLU A 1 99 ? 18.425 14.000 -12.437 1.00 62.75 99 GLU A CA 1
ATOM 781 C C . GLU A 1 99 ? 18.504 12.507 -12.780 1.00 62.75 99 GLU A C 1
ATOM 783 O O . GLU A 1 99 ? 18.558 12.116 -13.945 1.00 62.75 99 GLU A O 1
ATOM 788 N N . SER A 1 100 ? 18.483 11.651 -11.755 1.00 68.00 100 SER A N 1
ATOM 789 C CA . SER A 1 100 ? 18.414 10.202 -11.952 1.00 68.00 100 SER A CA 1
ATOM 790 C C . SER A 1 100 ? 17.084 9.812 -12.609 1.00 68.00 100 SER A C 1
ATOM 792 O O . SER A 1 100 ? 16.037 10.335 -12.217 1.00 68.00 100 SER A O 1
ATOM 794 N N . PRO A 1 101 ? 17.084 8.872 -13.571 1.00 77.31 101 PRO A N 1
ATOM 795 C CA . PRO A 1 101 ? 15.850 8.395 -14.177 1.00 77.31 101 PRO A CA 1
ATOM 796 C C . PRO A 1 101 ? 14.959 7.733 -13.121 1.00 77.31 101 PRO A C 1
ATOM 798 O O . PRO A 1 101 ? 15.421 6.901 -12.342 1.00 77.31 101 PRO A O 1
ATOM 801 N N . VAL A 1 102 ? 13.675 8.090 -13.115 1.00 84.00 102 VAL A N 1
ATOM 802 C CA . VAL A 1 102 ? 12.667 7.488 -12.228 1.00 84.00 102 VAL A CA 1
ATOM 803 C C . VAL A 1 102 ? 11.757 6.556 -13.010 1.00 84.00 102 VAL A C 1
ATOM 805 O O . VAL A 1 102 ? 11.396 6.826 -14.160 1.00 84.00 102 VAL A O 1
ATOM 808 N N . PHE A 1 103 ? 11.363 5.455 -12.380 1.00 87.12 103 PHE A N 1
ATOM 809 C CA . PHE A 1 103 ? 10.547 4.407 -12.987 1.00 87.12 103 PHE A CA 1
ATOM 810 C C . PHE A 1 103 ? 9.195 4.298 -12.289 1.00 87.12 103 PHE A C 1
ATOM 812 O O . PHE A 1 103 ? 9.033 4.685 -11.136 1.00 87.12 103 PHE A O 1
ATOM 819 N N . HIS A 1 104 ? 8.211 3.711 -12.964 1.00 86.00 104 HIS A N 1
ATOM 820 C CA . HIS A 1 104 ? 6.978 3.326 -12.290 1.00 86.00 104 HIS A CA 1
ATOM 821 C C . HIS A 1 104 ? 7.216 2.118 -11.383 1.00 86.00 104 HIS A C 1
ATOM 823 O O . HIS A 1 104 ? 7.438 1.005 -11.874 1.00 86.00 104 HIS A O 1
ATOM 829 N N . GLY A 1 105 ? 7.073 2.312 -10.074 1.00 86.81 105 GLY A N 1
ATOM 830 C CA . GLY A 1 105 ? 6.938 1.206 -9.136 1.00 86.81 105 GLY A CA 1
ATOM 831 C C . GLY A 1 105 ? 5.677 0.401 -9.455 1.00 86.81 105 GLY A C 1
ATOM 832 O O . GLY A 1 105 ? 4.580 0.955 -9.573 1.00 86.81 105 GLY A O 1
ATOM 833 N N . LYS A 1 106 ? 5.821 -0.914 -9.622 1.00 89.50 106 LYS A N 1
ATOM 834 C CA . LYS A 1 106 ? 4.698 -1.837 -9.858 1.00 89.50 106 LYS A CA 1
ATOM 835 C C . LYS A 1 106 ? 4.755 -3.111 -9.016 1.00 89.50 106 LYS A C 1
ATOM 837 O O . LYS A 1 106 ? 3.884 -3.963 -9.155 1.00 89.50 106 LYS A O 1
ATOM 842 N N . GLY A 1 107 ? 5.744 -3.255 -8.137 1.00 89.06 107 GLY A N 1
ATOM 843 C CA . GLY A 1 107 ? 5.958 -4.459 -7.345 1.00 89.06 107 GLY A CA 1
ATOM 844 C C . GLY A 1 107 ? 5.974 -5.712 -8.229 1.00 89.06 107 GLY A C 1
ATOM 845 O O . GLY A 1 107 ? 6.561 -5.716 -9.310 1.00 89.06 107 GLY A O 1
ATOM 846 N N . ASN A 1 108 ? 5.264 -6.755 -7.792 1.00 89.50 108 ASN A N 1
ATOM 847 C CA . ASN A 1 108 ? 5.058 -7.986 -8.566 1.00 89.50 108 ASN A CA 1
ATOM 848 C C . ASN A 1 108 ? 3.851 -7.919 -9.532 1.00 89.50 108 ASN A C 1
ATOM 850 O O . ASN A 1 108 ? 3.401 -8.936 -10.056 1.00 89.50 108 ASN A O 1
ATOM 854 N N . PHE A 1 109 ? 3.270 -6.738 -9.754 1.00 89.06 109 PHE A N 1
ATOM 855 C CA . PHE A 1 109 ? 2.128 -6.576 -10.653 1.00 89.06 109 PHE A CA 1
ATOM 856 C C . PHE A 1 109 ? 2.583 -6.255 -12.077 1.00 89.06 109 PHE A C 1
ATOM 858 O O . PHE A 1 109 ? 3.653 -5.692 -12.317 1.00 89.06 109 PHE A O 1
ATOM 865 N N . SER A 1 110 ? 1.725 -6.569 -13.047 1.00 84.94 110 SER A N 1
ATOM 866 C CA . SER A 1 110 ? 1.975 -6.263 -14.459 1.00 84.94 110 SER A CA 1
ATOM 867 C C . SER A 1 110 ? 1.914 -4.757 -14.752 1.00 84.94 110 SER A C 1
ATOM 869 O O . SER A 1 110 ? 2.685 -4.261 -15.571 1.00 84.94 110 SER A O 1
ATOM 871 N N . HIS A 1 111 ? 1.050 -4.015 -14.047 1.00 87.81 111 HIS A N 1
ATOM 872 C CA . HIS A 1 111 ? 0.821 -2.581 -14.253 1.00 87.81 111 HIS A CA 1
ATOM 873 C C . HIS A 1 111 ? 0.881 -1.776 -12.948 1.00 87.81 111 HIS A C 1
ATOM 875 O O . HIS A 1 111 ? 0.381 -2.203 -11.908 1.00 87.81 111 HIS A O 1
ATOM 881 N N . HIS A 1 112 ? 1.432 -0.560 -13.036 1.00 88.81 112 HIS A N 1
ATOM 882 C CA . HIS A 1 112 ? 1.594 0.365 -11.908 1.00 88.81 112 HIS A CA 1
ATOM 883 C C . HIS A 1 112 ? 0.256 0.837 -11.315 1.00 88.81 112 HIS A C 1
ATOM 885 O O . HIS A 1 112 ? 0.156 1.016 -10.105 1.00 88.81 112 HIS A O 1
ATOM 891 N N . LEU A 1 113 ? -0.797 0.964 -12.136 1.00 90.50 113 LEU A N 1
ATOM 892 C CA . LEU A 1 113 ? -2.144 1.296 -11.657 1.00 90.50 113 LEU A CA 1
ATOM 893 C C . LEU A 1 113 ? -2.762 0.167 -10.826 1.00 90.50 113 LEU A C 1
ATOM 895 O O . LEU A 1 113 ? -3.427 0.437 -9.832 1.00 90.50 113 LEU A O 1
ATOM 899 N N . THR A 1 114 ? -2.524 -1.095 -11.194 1.00 91.81 114 THR A N 1
ATOM 900 C CA . THR A 1 114 ? -2.991 -2.250 -10.412 1.00 91.81 114 THR A CA 1
ATOM 901 C C . THR A 1 114 ? -2.249 -2.340 -9.083 1.00 91.81 114 THR A C 1
ATOM 903 O O . THR A 1 114 ? -2.875 -2.541 -8.048 1.00 91.81 114 THR A O 1
ATOM 906 N N . TYR A 1 115 ? -0.932 -2.127 -9.105 1.00 94.31 115 TYR A N 1
ATOM 907 C CA . TYR A 1 115 ? -0.103 -2.053 -7.904 1.00 94.31 115 TYR A CA 1
ATOM 908 C C . TYR A 1 115 ? -0.552 -0.939 -6.956 1.00 94.31 115 TYR A C 1
ATOM 910 O O . TYR A 1 115 ? -0.847 -1.199 -5.791 1.00 94.31 115 TYR A O 1
ATOM 918 N N . GLY A 1 116 ? -0.659 0.297 -7.448 1.00 93.69 116 GLY A N 1
ATOM 919 C CA . GLY A 1 116 ? -1.072 1.405 -6.597 1.00 93.69 116 GLY A CA 1
ATOM 920 C C . GLY A 1 116 ? -2.540 1.305 -6.178 1.00 93.69 116 GLY A C 1
ATOM 921 O O . GLY A 1 116 ? -2.860 1.678 -5.058 1.00 93.69 116 GLY A O 1
ATOM 922 N N . GLY A 1 117 ? -3.418 0.723 -7.001 1.0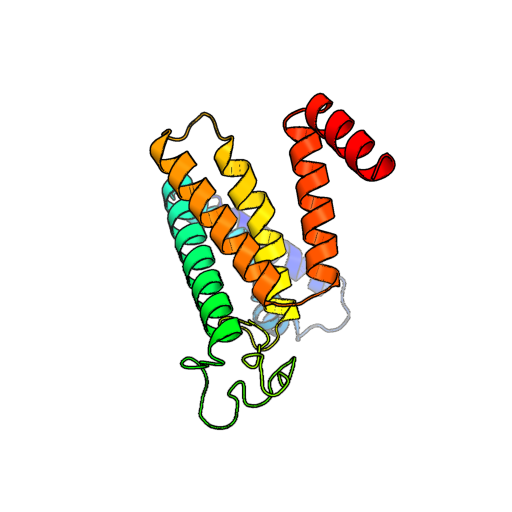0 93.69 117 GLY A N 1
ATOM 923 C CA . GLY A 1 117 ? -4.793 0.401 -6.612 1.00 93.69 117 GLY A CA 1
ATOM 924 C C . GLY A 1 117 ? -4.860 -0.630 -5.478 1.00 93.69 117 GLY A C 1
ATOM 925 O O . GLY A 1 117 ? -5.600 -0.437 -4.517 1.00 93.69 117 GLY A O 1
ATOM 926 N N . PHE A 1 118 ? -4.043 -1.686 -5.538 1.00 95.44 118 PHE A N 1
ATOM 927 C CA . PHE A 1 118 ? -3.906 -2.655 -4.448 1.00 95.44 118 PHE A CA 1
ATOM 928 C C . PHE A 1 118 ? -3.424 -1.982 -3.153 1.00 95.44 118 PHE A C 1
ATOM 930 O O . PHE A 1 118 ? -4.037 -2.164 -2.099 1.00 95.44 118 PHE A O 1
ATOM 937 N N . LEU A 1 119 ? -2.375 -1.156 -3.230 1.00 96.56 119 LEU A N 1
ATOM 938 C CA . LEU A 1 119 ? -1.874 -0.424 -2.065 1.00 96.56 119 LEU A CA 1
ATOM 939 C C . LEU A 1 119 ? -2.891 0.590 -1.527 1.00 96.56 119 LEU A C 1
ATOM 941 O O . LEU A 1 119 ? -3.022 0.713 -0.315 1.00 96.56 119 LEU A O 1
ATOM 945 N N . LEU A 1 120 ? -3.647 1.265 -2.396 1.00 95.31 120 LEU A N 1
ATOM 946 C CA . LEU A 1 120 ? -4.715 2.189 -2.011 1.00 95.31 120 LEU A CA 1
ATOM 947 C C . LEU A 1 120 ? -5.837 1.490 -1.238 1.00 95.31 120 LEU A C 1
ATOM 949 O O . LEU A 1 120 ? -6.394 2.085 -0.324 1.00 95.31 120 LEU A O 1
ATOM 953 N N . LEU A 1 121 ? -6.170 0.241 -1.571 1.00 93.44 121 LEU A N 1
ATOM 954 C CA . LEU A 1 121 ? -7.151 -0.536 -0.805 1.00 93.44 121 LEU A CA 1
ATOM 955 C C . LEU A 1 121 ? -6.593 -0.977 0.555 1.00 93.44 121 LEU A C 1
ATOM 957 O O . LEU A 1 121 ? -7.318 -0.989 1.549 1.00 93.44 121 LEU A O 1
ATOM 961 N N . CYS A 1 122 ? -5.302 -1.310 0.617 1.00 94.69 122 CYS A N 1
ATOM 962 C CA . CYS A 1 122 ? -4.651 -1.754 1.850 1.00 94.69 122 CYS A CA 1
ATOM 963 C C . CYS A 1 122 ? -4.330 -0.594 2.803 1.00 94.69 122 CYS A C 1
ATOM 965 O O . CYS A 1 122 ? -4.374 -0.763 4.019 1.00 94.69 122 CYS A O 1
ATOM 967 N N . PHE A 1 123 ? -4.010 0.586 2.275 1.00 95.19 123 PHE A N 1
ATOM 968 C CA . PHE A 1 123 ? -3.538 1.724 3.058 1.00 95.19 123 PHE A CA 1
ATOM 969 C C . PHE A 1 123 ? -4.526 2.163 4.156 1.00 95.19 123 PHE A C 1
ATOM 971 O O . PHE A 1 123 ? -4.112 2.248 5.314 1.00 95.19 123 PHE A O 1
ATOM 978 N N . PRO A 1 124 ? -5.832 2.353 3.882 1.00 92.38 124 PRO A N 1
ATOM 979 C CA . PRO A 1 124 ? -6.787 2.751 4.906 1.00 92.38 124 PRO A CA 1
ATOM 980 C C . PRO A 1 124 ? -6.989 1.680 5.972 1.00 92.38 124 PRO A C 1
ATOM 982 O O . PRO A 1 124 ? -7.229 2.006 7.137 1.00 92.38 124 PRO A O 1
ATOM 985 N N . LEU A 1 125 ? -6.876 0.409 5.575 1.00 90.94 125 LEU A N 1
ATOM 986 C CA . LEU A 1 125 ? -6.928 -0.722 6.486 1.00 90.94 125 LEU A CA 1
ATOM 987 C C . LEU A 1 125 ? -5.752 -0.637 7.464 1.00 90.94 125 LEU A C 1
ATOM 989 O O . LEU A 1 125 ? -5.992 -0.496 8.658 1.00 90.94 125 LEU A O 1
ATOM 993 N N . VAL A 1 126 ? -4.510 -0.586 6.965 1.00 92.75 126 VAL A N 1
ATOM 994 C CA . VAL A 1 126 ? -3.290 -0.437 7.786 1.00 92.75 126 VAL A CA 1
ATOM 995 C C . VAL A 1 126 ? -3.388 0.790 8.703 1.00 92.75 126 VAL A C 1
ATOM 997 O O . VAL A 1 126 ? -3.163 0.683 9.908 1.00 92.75 126 VAL A O 1
ATOM 1000 N N . CYS A 1 127 ? -3.791 1.951 8.175 1.00 91.81 127 CYS A N 1
ATOM 1001 C CA . CYS A 1 127 ? -3.955 3.168 8.973 1.00 91.81 127 CYS A CA 1
ATOM 1002 C C . CYS A 1 127 ? -4.989 3.022 10.095 1.00 91.81 127 CYS A C 1
ATOM 1004 O O . CYS A 1 127 ? -4.786 3.562 11.181 1.00 91.81 127 CYS A O 1
ATOM 1006 N N . SER A 1 128 ? -6.080 2.289 9.867 1.00 88.81 128 SER A N 1
ATOM 1007 C CA . SER A 1 128 ? -7.112 2.073 10.888 1.00 88.81 128 SER A CA 1
ATOM 1008 C C . SER A 1 128 ? -6.569 1.306 12.100 1.00 88.81 128 SER A C 1
ATOM 1010 O O . SER A 1 128 ? -6.937 1.619 13.234 1.00 88.81 128 SER A O 1
ATOM 1012 N N . PHE A 1 129 ? -5.640 0.365 11.895 1.00 86.19 129 PHE A N 1
ATOM 1013 C CA . PHE A 1 129 ? -5.049 -0.431 12.980 1.00 86.19 129 PHE A CA 1
ATOM 1014 C C . PHE A 1 129 ? -4.140 0.371 13.913 1.00 86.19 129 PHE A C 1
ATOM 1016 O O . PHE A 1 129 ? -4.036 0.037 15.093 1.00 86.19 129 PHE A O 1
ATOM 1023 N N . ILE A 1 130 ? -3.586 1.500 13.458 1.00 87.81 130 ILE A N 1
ATOM 1024 C CA . ILE A 1 130 ? -2.834 2.437 14.314 1.00 87.81 130 ILE A CA 1
ATOM 1025 C C . ILE A 1 130 ? -3.697 2.927 15.490 1.00 87.81 130 ILE A C 1
ATOM 1027 O O . ILE A 1 130 ? -3.176 3.266 16.557 1.00 87.81 130 ILE A O 1
ATOM 1031 N N . PHE A 1 131 ? -5.021 2.946 15.329 1.00 85.25 131 PHE A N 1
ATOM 1032 C CA . PHE A 1 131 ? -5.973 3.427 16.332 1.00 85.25 131 PHE A CA 1
ATOM 1033 C C . PHE A 1 131 ? -6.726 2.302 17.051 1.00 85.25 131 PHE A C 1
ATOM 1035 O O . PHE A 1 131 ? -7.580 2.583 17.897 1.00 85.25 131 PHE A O 1
ATOM 1042 N N . CYS A 1 132 ? -6.403 1.038 16.765 1.00 84.19 132 CYS A N 1
ATOM 1043 C CA . CYS A 1 132 ? -6.996 -0.098 17.455 1.00 84.19 132 CYS A CA 1
ATOM 1044 C C . CYS A 1 132 ? -6.499 -0.144 18.910 1.00 84.19 132 CYS A C 1
ATOM 1046 O O . CYS A 1 132 ? -5.305 -0.290 19.168 1.00 84.19 132 CYS A O 1
ATOM 1048 N N . LYS A 1 133 ? -7.414 -0.002 19.879 1.00 79.81 133 LYS A N 1
ATOM 1049 C CA . LYS A 1 133 ? -7.069 0.033 21.314 1.00 79.81 133 LYS A CA 1
ATOM 1050 C C . LYS A 1 133 ? -6.651 -1.326 21.883 1.00 79.81 133 LYS A C 1
ATOM 1052 O O . LYS A 1 133 ? -6.015 -1.347 22.928 1.00 79.81 133 LYS A O 1
ATOM 1057 N N . GLY A 1 134 ? -7.019 -2.426 21.224 1.00 81.88 134 GLY A N 1
ATOM 1058 C CA . GLY A 1 134 ? -6.698 -3.783 21.678 1.00 81.88 134 GLY A CA 1
ATOM 1059 C C . GLY A 1 134 ? -5.241 -4.191 21.451 1.00 81.88 134 GLY A C 1
ATOM 1060 O O . GLY A 1 134 ? -4.794 -5.165 22.036 1.00 81.88 134 GLY A O 1
ATOM 1061 N N . TRP A 1 135 ? -4.499 -3.448 20.626 1.00 81.62 135 TRP A N 1
ATOM 1062 C CA . TRP A 1 135 ? -3.142 -3.807 20.217 1.00 81.62 135 TRP A CA 1
ATOM 1063 C C . TRP A 1 135 ? -2.082 -3.126 21.081 1.00 81.62 135 TRP A C 1
ATOM 1065 O O . TRP A 1 135 ? -2.256 -1.993 21.548 1.00 81.62 135 TRP A O 1
ATOM 1075 N N . SER A 1 136 ? -0.938 -3.795 21.242 1.00 88.75 136 SER A N 1
ATOM 1076 C CA . SER A 1 136 ? 0.186 -3.246 22.003 1.00 88.75 136 SER A CA 1
ATOM 1077 C C . SER A 1 136 ? 0.713 -1.934 21.384 1.00 88.75 136 SER A C 1
ATOM 1079 O O . SER A 1 136 ? 0.688 -1.760 20.160 1.00 88.75 136 SER A O 1
ATOM 1081 N N . PRO A 1 137 ? 1.244 -0.993 22.191 1.00 89.19 137 PRO A N 1
ATOM 1082 C CA . PRO A 1 137 ? 1.831 0.250 21.680 1.00 89.19 137 PRO A CA 1
ATOM 1083 C C . PRO A 1 137 ? 2.936 0.012 20.644 1.00 89.19 137 PRO A C 1
ATOM 1085 O O . PRO A 1 137 ? 3.057 0.763 19.678 1.00 89.19 137 PRO A O 1
ATOM 1088 N N . PHE A 1 138 ? 3.711 -1.060 20.822 1.00 89.12 138 PHE A N 1
ATOM 1089 C CA . PHE A 1 138 ? 4.746 -1.470 19.881 1.00 89.12 138 PHE A CA 1
ATOM 1090 C C . PHE A 1 138 ? 4.154 -1.925 18.541 1.00 89.12 138 PHE A C 1
ATOM 1092 O O . PHE A 1 138 ? 4.589 -1.453 17.494 1.00 89.12 138 PHE A O 1
ATOM 1099 N N . ALA A 1 139 ? 3.116 -2.766 18.550 1.00 89.44 139 ALA A N 1
ATOM 1100 C CA . ALA A 1 139 ? 2.465 -3.212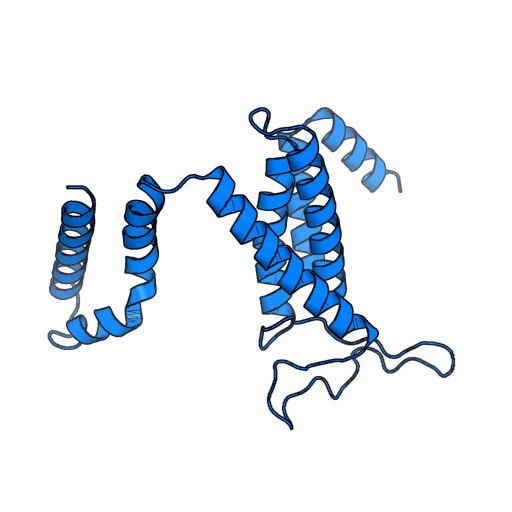 17.318 1.00 89.44 139 ALA A CA 1
ATOM 1101 C C . ALA A 1 139 ? 1.823 -2.040 16.551 1.00 89.44 139 ALA A C 1
ATOM 1103 O O . ALA A 1 139 ? 1.895 -1.971 15.322 1.00 89.44 139 ALA A O 1
ATOM 1104 N N . ARG A 1 140 ? 1.280 -1.052 17.272 1.00 90.25 140 ARG A N 1
ATOM 1105 C CA . ARG A 1 140 ? 0.771 0.197 16.682 1.00 90.25 140 ARG A CA 1
ATOM 1106 C C . ARG A 1 140 ? 1.884 1.030 16.040 1.00 90.25 140 ARG A C 1
ATOM 1108 O O . ARG A 1 140 ? 1.676 1.570 14.956 1.00 90.25 140 ARG A O 1
ATOM 1115 N N . LEU A 1 141 ? 3.061 1.104 16.668 1.00 92.69 141 LEU A N 1
ATOM 1116 C CA . LEU A 1 141 ? 4.238 1.766 16.098 1.00 92.69 141 LEU A CA 1
ATOM 1117 C C . LEU A 1 141 ? 4.714 1.060 14.821 1.00 92.69 141 LEU A C 1
ATOM 1119 O O . LEU A 1 141 ? 4.924 1.721 13.806 1.00 92.69 141 LEU A O 1
ATOM 1123 N N . VAL A 1 142 ? 4.824 -0.270 14.842 1.00 92.75 142 VAL A N 1
ATOM 1124 C CA . VAL A 1 142 ? 5.185 -1.069 13.658 1.00 92.75 142 VAL A CA 1
ATOM 1125 C C . VAL A 1 142 ? 4.181 -0.838 12.529 1.00 92.75 142 VAL A C 1
ATOM 1127 O O . VAL A 1 142 ? 4.571 -0.562 11.399 1.00 92.75 142 VAL A O 1
ATOM 1130 N N . THR A 1 143 ? 2.887 -0.853 12.841 1.00 93.00 143 THR A N 1
ATOM 1131 C CA . THR A 1 143 ? 1.821 -0.583 11.866 1.00 93.00 143 THR A CA 1
ATOM 1132 C C . THR A 1 143 ? 1.920 0.831 11.288 1.00 93.00 143 THR A C 1
ATOM 1134 O O . THR A 1 143 ? 1.719 1.021 10.091 1.00 93.00 143 THR A O 1
ATOM 1137 N N . ALA A 1 144 ? 2.280 1.829 12.101 1.00 93.94 144 ALA A N 1
ATOM 1138 C CA . ALA A 1 144 ? 2.510 3.190 11.622 1.00 93.94 144 ALA A CA 1
ATOM 1139 C C . ALA A 1 144 ? 3.703 3.265 10.656 1.00 93.94 144 ALA A C 1
ATOM 1141 O O . ALA A 1 144 ? 3.603 3.916 9.616 1.00 93.94 144 ALA A O 1
ATOM 1142 N N . ILE A 1 145 ? 4.796 2.551 10.946 1.00 95.50 145 ILE A N 1
ATOM 1143 C CA . ILE A 1 145 ? 5.943 2.438 10.032 1.00 95.50 145 ILE A CA 1
ATOM 1144 C C . ILE A 1 145 ? 5.502 1.792 8.713 1.00 95.50 145 ILE A C 1
ATOM 1146 O O . ILE A 1 145 ? 5.801 2.323 7.643 1.00 95.50 145 ILE A O 1
ATOM 1150 N N . ILE A 1 146 ? 4.733 0.700 8.773 1.00 96.50 146 ILE A N 1
ATOM 1151 C CA . ILE A 1 146 ? 4.184 0.040 7.580 1.00 96.50 146 ILE A CA 1
ATOM 1152 C C . ILE A 1 146 ? 3.302 1.010 6.786 1.00 96.50 146 ILE A C 1
ATOM 1154 O O . ILE A 1 146 ? 3.446 1.092 5.570 1.00 96.50 146 ILE A O 1
ATOM 1158 N N . ALA A 1 147 ? 2.442 1.794 7.442 1.00 96.06 147 ALA A N 1
ATOM 1159 C CA . ALA A 1 147 ? 1.592 2.778 6.772 1.00 96.06 147 ALA A CA 1
ATOM 1160 C C . ALA A 1 147 ? 2.409 3.825 5.997 1.00 96.06 147 ALA A C 1
ATOM 1162 O O . ALA A 1 147 ? 2.064 4.146 4.859 1.00 96.06 147 ALA A O 1
ATOM 1163 N N . VAL A 1 148 ? 3.512 4.318 6.574 1.00 96.81 148 VAL A N 1
ATOM 1164 C CA . VAL A 1 148 ? 4.430 5.242 5.884 1.00 96.81 148 VAL A CA 1
ATOM 1165 C C . VAL A 1 148 ? 5.073 4.562 4.679 1.00 96.81 148 VAL A C 1
ATOM 1167 O O . VAL A 1 148 ? 5.082 5.129 3.588 1.00 96.81 148 VAL A O 1
ATOM 1170 N N . VAL A 1 149 ? 5.559 3.330 4.839 1.00 97.62 149 VAL A N 1
ATOM 1171 C CA . VAL A 1 149 ? 6.147 2.560 3.733 1.00 97.62 149 VAL A CA 1
ATOM 1172 C C . VAL A 1 149 ? 5.127 2.330 2.617 1.00 97.62 149 VAL A C 1
ATOM 1174 O O . VAL A 1 149 ? 5.468 2.468 1.445 1.00 97.62 149 VAL A O 1
ATOM 1177 N N . VAL A 1 150 ? 3.870 2.023 2.940 1.00 97.38 150 VAL A N 1
ATOM 1178 C CA . VAL A 1 150 ? 2.786 1.875 1.954 1.00 97.38 150 VAL A CA 1
ATOM 1179 C C . VAL A 1 150 ? 2.493 3.196 1.248 1.00 97.38 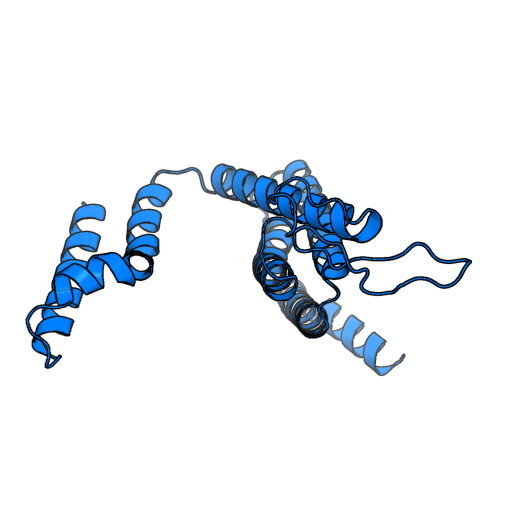150 VAL A C 1
ATOM 1181 O O . VAL A 1 150 ? 2.338 3.207 0.028 1.00 97.38 150 VAL A O 1
ATOM 1184 N N . LEU A 1 151 ? 2.468 4.314 1.976 1.00 96.62 151 LEU A N 1
ATOM 1185 C CA . LEU A 1 151 ? 2.263 5.638 1.390 1.00 96.62 151 LEU A CA 1
ATOM 1186 C C . LEU A 1 151 ? 3.381 6.000 0.399 1.00 96.62 151 LEU A C 1
ATOM 1188 O O . LEU A 1 151 ? 3.101 6.489 -0.696 1.00 96.62 151 LEU A O 1
ATOM 1192 N N . LEU A 1 152 ? 4.636 5.694 0.743 1.00 96.62 152 LEU A N 1
ATOM 1193 C CA . LEU A 1 152 ? 5.775 5.847 -0.166 1.00 96.62 152 LEU A CA 1
ATOM 1194 C C . LEU A 1 152 ? 5.646 4.938 -1.396 1.00 96.62 152 LEU A C 1
ATOM 1196 O O . LEU A 1 152 ? 5.909 5.385 -2.510 1.00 96.62 152 LEU A O 1
ATOM 1200 N N . GLY A 1 153 ? 5.178 3.699 -1.227 1.00 95.56 153 GLY A N 1
ATOM 1201 C CA . GLY A 1 153 ? 4.897 2.788 -2.339 1.00 95.56 153 GLY A CA 1
ATOM 1202 C C . GLY A 1 153 ? 3.791 3.286 -3.267 1.00 95.56 153 GLY A C 1
ATOM 1203 O O . GLY A 1 153 ? 3.914 3.166 -4.487 1.00 95.56 153 GLY A O 1
ATOM 1204 N N . ILE A 1 154 ? 2.740 3.903 -2.719 1.00 95.81 154 ILE A N 1
ATOM 1205 C CA . ILE A 1 154 ? 1.712 4.591 -3.509 1.00 95.81 154 ILE A CA 1
ATOM 1206 C C . ILE A 1 154 ? 2.336 5.750 -4.294 1.00 95.81 154 ILE A C 1
ATOM 1208 O O . ILE A 1 154 ? 2.066 5.891 -5.489 1.00 95.81 154 ILE A O 1
ATOM 1212 N N . GLY A 1 155 ? 3.201 6.546 -3.663 1.00 92.75 155 GLY A N 1
ATOM 1213 C CA . GLY A 1 155 ? 3.976 7.593 -4.334 1.00 92.75 155 GLY A CA 1
ATOM 1214 C C . GLY A 1 155 ? 4.786 7.041 -5.510 1.00 92.75 155 GLY A C 1
ATOM 1215 O O . GLY A 1 155 ? 4.638 7.517 -6.635 1.00 92.75 155 GLY A O 1
ATOM 1216 N N . ALA A 1 156 ? 5.533 5.962 -5.272 1.00 92.44 156 ALA A N 1
ATOM 1217 C CA . ALA A 1 156 ? 6.358 5.261 -6.256 1.00 92.44 156 ALA A CA 1
ATOM 1218 C C . ALA A 1 156 ? 5.568 4.726 -7.467 1.00 92.44 156 ALA A C 1
ATOM 1220 O O . ALA A 1 156 ? 6.138 4.550 -8.543 1.00 92.44 156 ALA A O 1
ATOM 1221 N N . SER A 1 157 ? 4.256 4.495 -7.335 1.00 92.81 157 SER A N 1
ATOM 1222 C CA . SER A 1 157 ? 3.411 4.094 -8.472 1.00 92.81 157 SER A CA 1
ATOM 1223 C C . SER A 1 157 ? 3.232 5.202 -9.521 1.00 92.81 157 SER A C 1
ATOM 1225 O O . SER A 1 157 ? 2.956 4.903 -10.686 1.00 92.81 157 SER A O 1
ATOM 1227 N N . LEU A 1 158 ? 3.375 6.474 -9.116 1.00 89.25 158 LEU A N 1
ATOM 1228 C CA . LEU A 1 158 ? 3.121 7.676 -9.924 1.00 89.25 158 LEU A CA 1
ATOM 1229 C C . LEU A 1 158 ? 1.709 7.737 -10.550 1.00 89.25 158 LEU A C 1
ATOM 1231 O O . LEU A 1 158 ? 1.469 8.454 -11.524 1.00 89.25 158 LEU A O 1
ATOM 1235 N N . GLY A 1 159 ? 0.747 6.994 -9.997 1.00 87.44 159 GLY A N 1
ATOM 1236 C CA . GLY A 1 159 ? -0.636 7.004 -10.463 1.00 87.44 159 GLY A CA 1
ATOM 1237 C C . GLY A 1 159 ? -1.414 8.206 -9.930 1.00 87.44 159 GLY A C 1
ATOM 1238 O O . GLY A 1 159 ? -1.799 8.225 -8.765 1.00 87.44 159 GLY A O 1
ATOM 1239 N N . ARG A 1 160 ? -1.733 9.184 -10.787 1.00 89.88 160 ARG A N 1
ATOM 1240 C CA . ARG A 1 160 ? -2.496 10.389 -10.387 1.00 89.88 160 ARG A CA 1
ATOM 1241 C C . ARG A 1 160 ? -3.858 10.065 -9.761 1.00 89.88 160 ARG A C 1
ATOM 1243 O O . ARG A 1 160 ? -4.230 10.658 -8.754 1.00 89.88 160 ARG A O 1
ATOM 1250 N N . SER A 1 161 ? -4.588 9.105 -10.334 1.00 91.25 161 SER A N 1
ATOM 1251 C CA . SER A 1 161 ? -5.868 8.636 -9.781 1.00 91.25 161 SER A CA 1
ATOM 1252 C C . SER A 1 161 ? -5.701 7.975 -8.412 1.00 91.25 161 SER A C 1
ATOM 1254 O O . SER A 1 161 ? -6.571 8.104 -7.554 1.00 91.25 161 SER A O 1
ATOM 1256 N N . ILE A 1 162 ? -4.565 7.313 -8.188 1.00 93.56 162 ILE A N 1
ATOM 1257 C CA . ILE A 1 162 ? -4.233 6.648 -6.929 1.00 93.56 162 ILE A CA 1
ATOM 1258 C C . ILE A 1 162 ? -3.934 7.703 -5.863 1.00 93.56 162 ILE A C 1
ATOM 1260 O O . ILE A 1 162 ? -4.449 7.601 -4.758 1.00 93.56 162 ILE A O 1
ATOM 1264 N N . TRP A 1 163 ? -3.190 8.760 -6.200 1.00 92.50 163 TRP A N 1
ATOM 1265 C CA . TRP A 1 163 ? -2.920 9.873 -5.282 1.00 92.50 163 TRP A CA 1
ATOM 1266 C C . TRP A 1 163 ? -4.198 10.590 -4.846 1.00 92.50 163 TRP A C 1
ATOM 1268 O O . TRP A 1 163 ? -4.384 10.834 -3.654 1.00 92.50 163 TRP A O 1
ATOM 1278 N N . LEU A 1 164 ? -5.102 10.870 -5.791 1.00 93.25 164 LEU A N 1
ATOM 1279 C CA . LEU A 1 164 ? -6.413 11.435 -5.475 1.00 93.25 164 LEU A CA 1
ATOM 1280 C C . LEU A 1 164 ? -7.211 10.498 -4.556 1.00 93.25 164 LEU A C 1
ATOM 1282 O O . LEU A 1 164 ? -7.765 10.944 -3.554 1.00 93.25 164 LEU A O 1
ATOM 1286 N N . GLY A 1 165 ? -7.225 9.196 -4.859 1.00 93.00 165 GLY A N 1
ATOM 1287 C CA . GLY A 1 165 ? -7.864 8.188 -4.014 1.00 93.00 165 GLY A CA 1
ATOM 1288 C C . GLY A 1 165 ? -7.291 8.157 -2.595 1.00 93.00 165 GLY A C 1
ATOM 1289 O O . GLY A 1 165 ? -8.050 8.107 -1.628 1.00 93.00 165 GLY A O 1
ATOM 1290 N N . THR A 1 166 ? -5.968 8.253 -2.453 1.00 93.81 166 THR A N 1
ATOM 1291 C CA . THR A 1 166 ? -5.294 8.298 -1.149 1.00 93.81 166 THR A CA 1
ATOM 1292 C C . THR A 1 166 ? -5.688 9.543 -0.368 1.00 93.81 166 THR A C 1
ATOM 1294 O O . THR A 1 166 ? -5.984 9.437 0.820 1.00 93.81 166 THR A O 1
ATOM 1297 N N . ALA A 1 167 ? -5.752 10.708 -1.021 1.00 91.31 167 ALA A N 1
ATOM 1298 C CA . ALA A 1 167 ? -6.202 11.942 -0.381 1.00 91.31 167 ALA A CA 1
ATOM 1299 C C . ALA A 1 167 ? -7.630 11.795 0.169 1.00 91.31 167 ALA A C 1
ATOM 1301 O O . ALA A 1 167 ? -7.863 12.064 1.347 1.00 91.31 167 ALA A O 1
ATOM 1302 N N . VAL A 1 168 ? -8.557 11.267 -0.640 1.00 91.75 168 VAL A N 1
ATOM 1303 C CA . VAL A 1 168 ? -9.943 11.002 -0.217 1.00 91.75 168 VAL A CA 1
ATOM 1304 C C . VAL A 1 168 ? -9.992 10.021 0.958 1.00 91.75 168 VAL A C 1
ATOM 1306 O O . VAL A 1 168 ? -10.703 10.260 1.936 1.00 91.75 168 VAL A O 1
ATOM 1309 N N . ALA A 1 169 ? -9.217 8.936 0.907 1.00 91.31 169 ALA A N 1
ATOM 1310 C CA . ALA A 1 169 ? -9.165 7.962 1.990 1.00 91.31 169 ALA A CA 1
ATOM 1311 C C . ALA A 1 169 ? -8.651 8.566 3.308 1.00 91.31 169 ALA A C 1
ATOM 1313 O O . ALA A 1 169 ? -9.228 8.305 4.367 1.00 91.31 169 ALA A O 1
ATOM 1314 N N . ILE A 1 170 ? -7.611 9.405 3.251 1.00 89.69 170 ILE A N 1
ATOM 1315 C CA . ILE A 1 170 ? -7.098 10.138 4.417 1.00 89.69 170 ILE A CA 1
ATOM 1316 C C . ILE A 1 170 ? -8.183 11.061 4.980 1.00 89.69 170 ILE A C 1
ATOM 1318 O O . ILE A 1 170 ? -8.403 11.057 6.191 1.00 89.69 170 ILE A O 1
ATOM 1322 N N . THR A 1 171 ? -8.903 11.802 4.132 1.00 85.81 171 THR A N 1
ATOM 1323 C CA . THR A 1 171 ? -10.005 12.674 4.570 1.00 85.81 171 THR A CA 1
ATOM 1324 C C . THR A 1 171 ? -11.083 11.892 5.323 1.00 85.81 171 THR A C 1
ATOM 1326 O O . THR A 1 171 ? -11.490 12.302 6.412 1.00 85.81 171 THR A O 1
ATOM 1329 N N . ILE A 1 172 ? -11.505 10.738 4.795 1.00 87.31 172 ILE A N 1
ATOM 1330 C CA . ILE A 1 172 ? -12.512 9.879 5.437 1.00 87.31 172 ILE A CA 1
ATOM 1331 C C . ILE A 1 172 ? -12.005 9.346 6.786 1.00 87.31 172 ILE A C 1
ATOM 1333 O O . ILE A 1 172 ? -12.738 9.368 7.779 1.00 87.31 172 ILE A O 1
ATOM 1337 N N . LEU A 1 173 ? -10.749 8.894 6.851 1.00 86.38 173 LEU A N 1
ATOM 1338 C CA . LEU A 1 173 ? -10.150 8.417 8.099 1.00 86.38 173 LEU A CA 1
ATOM 1339 C C . LEU A 1 173 ? -10.065 9.526 9.149 1.00 86.38 173 LEU A C 1
ATOM 1341 O O . LEU A 1 173 ? -10.447 9.302 10.298 1.00 86.38 173 LEU A O 1
ATOM 1345 N N . LEU A 1 174 ? -9.619 10.723 8.763 1.00 83.31 174 LEU A N 1
ATOM 1346 C CA . LEU A 1 174 ? -9.546 11.880 9.655 1.00 83.31 174 LEU A CA 1
ATOM 1347 C C . LEU A 1 174 ? -10.923 12.264 10.192 1.00 83.31 174 LEU A C 1
ATOM 1349 O O . LEU A 1 174 ? -11.053 12.501 11.392 1.00 83.31 174 LEU A O 1
ATOM 1353 N N . PHE A 1 175 ? -11.952 12.261 9.340 1.00 82.62 175 PHE A N 1
ATOM 1354 C CA . PHE A 1 175 ? -13.327 12.509 9.771 1.00 82.62 175 PHE A CA 1
ATOM 1355 C C . PHE A 1 175 ? -13.787 11.502 10.829 1.00 82.62 175 PHE A C 1
ATOM 1357 O O . PHE A 1 175 ? -14.344 11.895 11.855 1.00 82.62 175 PHE A O 1
ATOM 1364 N N . ARG A 1 176 ? -13.506 10.209 10.613 1.00 78.81 176 ARG A N 1
ATOM 1365 C CA . ARG A 1 176 ? -13.866 9.138 11.552 1.00 78.81 176 ARG A CA 1
ATOM 1366 C C . ARG A 1 176 ? -13.101 9.232 12.875 1.00 78.81 176 ARG A C 1
ATOM 1368 O O . ARG A 1 176 ? -13.661 8.919 13.921 1.00 78.81 176 ARG A O 1
ATOM 1375 N N . LEU A 1 177 ? -11.830 9.629 12.831 1.00 76.25 177 LEU A N 1
ATOM 1376 C CA . LEU A 1 177 ? -10.956 9.718 14.005 1.00 76.25 177 LEU A CA 1
ATOM 1377 C C . LEU A 1 177 ? -11.257 10.939 14.869 1.00 76.25 177 LEU A C 1
ATOM 1379 O O . LEU A 1 177 ? -11.311 10.842 16.094 1.00 76.25 177 LEU A O 1
ATOM 1383 N N . SER A 1 178 ? -11.420 12.098 14.238 1.00 75.81 178 SER A N 1
ATOM 1384 C CA . SER A 1 178 ? -11.746 13.344 14.916 1.00 75.81 178 SER A CA 1
ATOM 1385 C C . SER A 1 178 ? -12.327 14.342 13.915 1.00 75.81 178 SER A C 1
ATOM 1387 O O . SER A 1 178 ? -11.578 14.958 13.147 1.00 75.81 178 SER A O 1
ATOM 1389 N N . PRO A 1 179 ? -13.643 14.612 13.980 1.00 72.38 179 PRO A N 1
ATOM 1390 C CA . PRO A 1 179 ? -14.280 15.631 13.149 1.00 72.38 179 PRO A CA 1
ATOM 1391 C C . PRO A 1 179 ? -13.611 17.011 13.273 1.00 72.38 179 PRO A C 1
ATOM 1393 O O . PRO A 1 179 ? -13.593 17.782 12.318 1.00 72.38 179 PRO A O 1
ATOM 1396 N N . LYS A 1 180 ? -12.998 17.307 14.432 1.00 77.50 180 LYS A N 1
ATOM 1397 C CA . LYS A 1 180 ? -12.271 18.559 14.695 1.00 77.50 180 LYS A CA 1
ATOM 1398 C C . LYS A 1 180 ? -10.959 18.659 13.907 1.00 77.50 180 LYS A C 1
ATOM 1400 O O . LYS A 1 180 ? -10.649 19.733 13.400 1.00 77.50 180 LYS A O 1
ATOM 1405 N N . LEU A 1 181 ? -10.210 17.556 13.776 1.00 73.38 181 LEU A N 1
ATOM 1406 C CA . LEU A 1 181 ? -8.988 17.517 12.958 1.00 73.38 181 LEU A CA 1
ATOM 1407 C C . LEU A 1 181 ? -9.314 17.687 11.472 1.00 73.38 181 LEU A C 1
ATOM 1409 O O . LEU A 1 181 ? -8.602 18.404 10.773 1.00 73.38 181 LEU A O 1
ATOM 1413 N N . MET A 1 182 ? -10.415 17.091 11.001 1.00 73.75 182 MET A N 1
ATOM 1414 C CA . MET A 1 182 ? -10.880 17.287 9.625 1.00 73.75 182 MET A CA 1
ATOM 1415 C C . MET A 1 182 ? -11.237 18.755 9.352 1.00 73.75 182 MET A C 1
ATOM 1417 O O . MET A 1 182 ? -10.874 19.289 8.306 1.00 73.75 182 MET A O 1
ATOM 1421 N N . LEU A 1 183 ? -11.915 19.418 10.293 1.00 71.31 183 LEU A N 1
ATOM 1422 C CA . LEU A 1 183 ? -12.278 20.832 10.173 1.00 71.31 183 LEU A CA 1
ATOM 1423 C C . LEU A 1 183 ? -11.028 21.719 10.061 1.00 71.31 183 LEU A C 1
ATOM 1425 O O . LEU A 1 183 ? -10.947 22.546 9.158 1.00 71.31 183 LEU A O 1
ATOM 1429 N N . ALA A 1 184 ? -10.016 21.478 10.901 1.00 76.56 184 ALA A N 1
ATOM 1430 C CA . ALA A 1 184 ? -8.736 22.184 10.834 1.00 76.56 184 ALA A CA 1
ATOM 1431 C C . ALA A 1 184 ? -8.000 21.952 9.502 1.00 76.56 184 ALA A C 1
ATOM 1433 O O . ALA A 1 184 ? -7.516 22.905 8.895 1.00 76.56 184 ALA A O 1
ATOM 1434 N N . PHE A 1 185 ? -7.959 20.707 9.017 1.00 75.50 185 PHE A N 1
ATOM 1435 C CA . PHE A 1 185 ? -7.341 20.375 7.730 1.00 75.50 185 PHE A CA 1
ATOM 1436 C C . PHE A 1 185 ? -8.070 21.033 6.551 1.00 75.50 185 PHE A C 1
ATOM 1438 O O . PHE A 1 185 ? -7.434 21.582 5.659 1.00 75.50 185 PHE A O 1
ATOM 1445 N N . SER A 1 186 ? -9.404 21.039 6.570 1.00 74.38 186 SER A N 1
ATOM 1446 C CA . SER A 1 186 ? -10.219 21.666 5.520 1.00 74.38 186 SER A CA 1
ATOM 1447 C C . SER A 1 186 ? -9.994 23.179 5.465 1.00 74.38 186 SER A C 1
ATOM 1449 O O . SER A 1 186 ? -9.864 23.739 4.382 1.00 74.38 186 SER A O 1
ATOM 1451 N N . ILE A 1 187 ? -9.887 23.835 6.627 1.00 79.44 187 ILE A N 1
ATOM 1452 C CA . ILE A 1 187 ? -9.552 25.263 6.720 1.00 79.44 187 ILE A CA 1
ATOM 1453 C C . ILE A 1 187 ? -8.151 25.527 6.157 1.00 79.44 187 ILE A C 1
ATOM 1455 O O . ILE A 1 187 ? -7.985 26.470 5.394 1.00 79.44 187 ILE A O 1
ATOM 1459 N N . LEU A 1 188 ? -7.164 24.685 6.483 1.00 79.25 188 LEU A N 1
ATOM 1460 C CA . LEU A 1 188 ? -5.796 24.814 5.971 1.00 79.25 188 LEU A CA 1
ATOM 1461 C C . LEU A 1 188 ? -5.741 24.714 4.437 1.00 79.25 188 LEU A C 1
ATOM 1463 O O . LEU A 1 188 ? -5.048 25.500 3.806 1.00 79.25 188 LEU A O 1
ATOM 1467 N N . VAL A 1 189 ? -6.482 23.770 3.849 1.00 79.19 189 VAL A N 1
ATOM 1468 C CA . VAL A 1 189 ? -6.535 23.565 2.390 1.00 79.19 189 VAL A CA 1
ATOM 1469 C C . VAL A 1 189 ? -7.247 24.712 1.668 1.00 79.19 189 VAL A C 1
ATOM 1471 O O . VAL A 1 189 ? -6.895 25.016 0.539 1.00 79.19 189 VAL A O 1
ATOM 1474 N N . ILE A 1 190 ? -8.250 25.339 2.290 1.00 76.38 190 ILE A N 1
ATOM 1475 C CA . ILE A 1 190 ? -8.965 26.489 1.707 1.00 76.38 190 ILE A CA 1
ATOM 1476 C C . ILE A 1 190 ? -8.167 27.794 1.876 1.00 76.38 190 ILE A C 1
ATOM 1478 O O . ILE A 1 190 ? -8.315 28.713 1.075 1.00 76.38 190 ILE A O 1
ATOM 1482 N N . ALA A 1 191 ? -7.359 27.899 2.934 1.00 70.38 191 ALA A N 1
ATOM 1483 C CA . ALA A 1 191 ? -6.585 29.095 3.260 1.00 70.38 191 ALA A CA 1
ATOM 1484 C C . ALA A 1 191 ? -5.194 29.157 2.596 1.00 70.38 191 ALA A C 1
ATOM 1486 O O . ALA A 1 191 ? -4.554 30.207 2.677 1.00 70.38 191 ALA A O 1
ATOM 1487 N N . GLY A 1 192 ? -4.719 28.059 1.999 1.00 53.97 192 GLY A N 1
ATOM 1488 C CA . GLY A 1 192 ? -3.461 27.975 1.243 1.00 53.97 192 GLY A CA 1
ATOM 1489 C C . GLY A 1 192 ? -3.694 27.967 -0.259 1.00 53.97 192 GLY A C 1
ATOM 1490 O O . GLY A 1 192 ? -2.821 28.511 -0.968 1.00 53.97 192 GLY A O 1
#

pLDDT: mean 80.98, std 12.29, range [53.34, 97.62]

Secondary structure (DSSP, 8-state):
-HHHHHHHHHHHHHHHHHHTSS-TTSHHHHHHH-HHHHHHHHHHHHHTTS-HHHHHHHHHHHHHHHHHHHHHHHHH---TTS-TTSS--S-SB---TTS--B----TTSSSHHHHHHHHHHHHHHHHHHTT-TTS-HHHHHHHHHHHHHHHHHHHHHT-HHHHHHHHHHHHHHHHHH-HHHHHHHHHHHHH-

Sequence (192 aa):
NPLLWSILFFMAAAVLSGLLNAYETEHLMALRTNWRLLLPLLLAVILADIDEEQLLSVFFGFVMLISIYGIIQYFTGADWLRPEGQQLTTPFSSGTSTESPVFHGKGNFSHHLTYGGFLLLCFPLVCSFIFCKGWSPFARLVTAIIAVVVLLGIGASLGRSIWLGTAVAITILLFRLSPKLMLAFSILVIAG

Solvent-accessible surface area (backbone atoms only — not comparable to full-atom values): 10531 Å² total; per-residue (Å²): 110,71,62,59,50,53,53,50,53,47,51,50,51,51,50,52,52,49,75,75,42,95,64,88,78,55,59,73,56,45,51,71,73,44,43,75,73,50,44,61,59,54,46,53,52,63,48,70,81,44,62,64,68,60,52,51,50,53,51,51,48,52,51,35,54,42,18,52,45,8,37,48,14,13,68,68,38,62,46,84,93,47,62,91,92,72,48,65,82,70,55,74,42,77,42,58,103,88,45,79,50,34,24,63,5,20,47,96,43,96,40,29,62,60,34,20,47,53,45,56,64,45,43,61,55,44,52,52,52,49,69,45,83,89,55,54,74,63,58,28,50,54,37,46,53,40,36,52,47,35,52,49,18,40,56,25,15,69,37,66,71,43,53,53,50,44,52,55,49,50,52,53,51,37,40,74,76,35,58,67,58,35,53,54,51,52,50,50,66,73,75,104

Foldseek 3Di:
DQLVVLVVVVVVVLVVVCVVDDDNPCSVVVCVVVVVVSVVSVCVVVCVPPDPVVVVVVVLVVLLVQLVQLLCCQQPQDDPVDDPPLGQPDFPDPDDPPDGGTHARQRPDSALCVRLVVLLVVLLVLVVVLPDPVDDPVVSVVSVVSSVSSVSSNVSNVDPVSVVSNVVSVLVSCCVVDVVSSVVVVCVVVVD

Nearest PDB structures (foldseek):
  8d96-assembly1_C  TM=5.097E-01  e=5.951E+00  Homo sapiens
  7zxk-assembly1_A  TM=3.272E-01  e=3.502E+00  Homo sapiens
  7zxk-assembly2_C  TM=3.638E-01  e=7.758E+00  Homo sapiens
  8d85-assembly1_D  TM=3.201E-01  e=5.644E+00  Homo sapiens
  7u7n-assembly1_D  TM=3.669E-01  e=8.627E+00  Homo sapiens

Mean predicted aligned error: 11.15 Å

Radius of gyration: 21.73 Å; Cα contacts (8 Å, |Δi|>4): 177; chains: 1; bounding box: 55×57×44 Å